Protein 4LMY (pdb70)

B-factor: mean 32.49, std 12.28, range [14.73, 116.1]

CATH classification: 1.10.10.10 (+1 more: 3.30.1490.190)

Structure (mmCIF, N/CA/C/O backbone):
data_4LMY
#
_entry.id   4LMY
#
_cell.length_a   33.109
_cell.length_b   87.496
_cell.length_c   59.389
_cell.angle_alpha   90.00
_cell.angle_beta   94.78
_cell.angle_gamma   90.00
#
_symmetry.space_group_name_H-M   'P 1 21 1'
#
loop_
_entity.id
_entity.type
_entity.pdbx_description
1 polymer 'Peroxide stress regulator PerR, FUR family'
2 non-polymer 'ZINC ION'
3 water water
#
loop_
_atom_site.group_PDB
_atom_site.id
_atom_site.type_symbol
_atom_site.label_atom_id
_atom_site.label_alt_id
_atom_site.label_comp_id
_atom_site.label_asym_id
_atom_site.label_entity_id
_atom_site.label_seq_id
_atom_site.pdbx_PDB_ins_code
_atom_site.Cartn_x
_atom_site.Cartn_y
_atom_site.Cartn_z
_atom_site.occupancy
_atom_site.B_iso_or_equiv
_atom_site.auth_seq_id
_atom_site.auth_comp_id
_atom_site.auth_asym_id
_atom_site.auth_atom_id
_atom_site.pdbx_PDB_model_num
ATOM 1 N N . MET A 1 1 ? -4.812 26.069 -0.133 1.00 52.52 1 MET A N 1
ATOM 2 C CA . MET A 1 1 ? -3.865 26.578 0.852 1.00 55.99 1 MET A CA 1
ATOM 3 C C . MET A 1 1 ? -3.444 28.004 0.508 1.00 46.64 1 MET A C 1
ATOM 4 O O . MET A 1 1 ? -3.072 28.293 -0.629 1.00 50.64 1 MET A O 1
ATOM 9 N N . ASP A 1 2 ? -3.505 28.892 1.496 1.00 46.81 2 ASP A N 1
ATOM 10 C CA . ASP A 1 2 ? -3.184 30.302 1.288 1.00 43.35 2 ASP A CA 1
ATOM 11 C C . ASP A 1 2 ? -1.710 30.524 0.966 1.00 31.80 2 ASP A C 1
ATOM 12 O O . ASP A 1 2 ? -0.856 29.706 1.311 1.00 30.64 2 ASP A O 1
ATOM 17 N N . ILE A 1 3 ? -1.423 31.643 0.306 1.00 31.92 3 ILE A N 1
ATOM 18 C CA . ILE A 1 3 ? -0.049 32.047 0.037 1.00 27.96 3 ILE A CA 1
ATOM 19 C C . ILE A 1 3 ? 0.698 32.290 1.351 1.00 30.45 3 ILE A C 1
ATOM 20 O O . ILE A 1 3 ? 0.181 32.926 2.269 1.00 30.51 3 ILE A O 1
ATOM 25 N N . HIS A 1 4 ? 1.910 31.755 1.433 1.00 28.05 4 HIS A N 1
ATOM 26 C CA . HIS A 1 4 ? 2.710 31.773 2.648 1.00 27.18 4 HIS A CA 1
ATOM 27 C C . HIS A 1 4 ? 4.177 31.556 2.290 1.00 26.01 4 HIS A C 1
ATOM 28 O O . HIS A 1 4 ? 4.503 31.267 1.140 1.00 27.62 4 HIS A O 1
ATOM 35 N N . SER A 1 5 ? 5.056 31.693 3.277 1.00 30.05 5 SER A N 1
ATOM 36 C CA . SER A 1 5 ? 6.484 31.470 3.069 1.00 36.20 5 SER A CA 1
ATOM 37 C C . SER A 1 5 ? 7.122 30.760 4.261 1.00 33.20 5 SER A C 1
ATOM 38 O O . SER A 1 5 ? 6.708 30.948 5.405 1.00 40.73 5 SER A O 1
ATOM 41 N N . HIS A 1 6 ? 8.130 29.938 3.983 1.00 30.60 6 HIS A N 1
ATOM 42 C CA . HIS A 1 6 ? 8.890 29.274 5.034 1.00 31.84 6 HIS A CA 1
ATOM 43 C C . HIS A 1 6 ? 10.285 29.884 5.119 1.00 33.81 6 HIS A C 1
ATOM 44 O O . HIS A 1 6 ? 11.159 29.364 5.814 1.00 35.65 6 HIS A O 1
ATOM 51 N N . GLN A 1 7 ? 10.480 30.982 4.391 1.00 36.27 7 GLN A N 1
ATOM 52 C CA . GLN A 1 7 ? 11.758 31.694 4.345 1.00 41.83 7 GLN A CA 1
ATOM 53 C C . GLN A 1 7 ? 12.898 30.829 3.811 1.00 41.05 7 GLN A C 1
ATOM 54 O O . GLN A 1 7 ? 14.069 31.070 4.106 1.00 36.86 7 GLN A O 1
ATOM 60 N N . GLN A 1 8 ? 12.545 29.823 3.018 1.00 31.92 8 GLN A N 1
ATOM 61 C CA . GLN A 1 8 ? 13.539 29.003 2.338 1.00 33.72 8 GLN A CA 1
ATOM 62 C C . GLN A 1 8 ? 12.913 28.282 1.152 1.00 25.50 8 GLN A C 1
ATOM 63 O O . GLN A 1 8 ? 11.711 28.008 1.146 1.00 31.18 8 GLN A O 1
ATOM 69 N N . ALA A 1 9 ? 13.730 27.989 0.145 1.00 27.67 9 ALA A N 1
ATOM 70 C CA . ALA A 1 9 ? 13.280 27.205 -0.995 1.00 24.69 9 ALA A CA 1
ATOM 71 C C . ALA A 1 9 ? 13.029 25.769 -0.556 1.00 25.32 9 ALA A C 1
ATOM 72 O O . ALA A 1 9 ? 13.810 25.193 0.205 1.00 26.06 9 ALA A O 1
ATOM 74 N N . LEU A 1 10 ? 11.925 25.204 -1.027 1.00 26.26 10 LEU A N 1
ATOM 75 C CA . LEU A 1 10 ? 11.542 23.839 -0.692 1.00 24.04 10 LEU A CA 1
ATOM 76 C C . LEU A 1 10 ? 10.842 23.224 -1.892 1.00 26.32 10 LEU A C 1
ATOM 77 O O . LEU A 1 10 ? 9.906 23.812 -2.428 1.00 26.67 10 LEU A O 1
ATOM 82 N N . ASP A 1 11 ? 11.286 22.049 -2.331 1.00 24.13 11 ASP A N 1
ATOM 83 C CA . ASP A 1 11 ? 10.547 21.363 -3.384 1.00 21.10 11 ASP A CA 1
ATOM 84 C C . ASP A 1 11 ? 9.269 20.778 -2.793 1.00 20.66 11 ASP A C 1
ATOM 85 O O . ASP A 1 11 ? 9.036 20.894 -1.592 1.00 21.83 11 ASP A O 1
ATOM 90 N N . ALA A 1 12 ? 8.444 20.160 -3.631 1.00 21.03 12 ALA A N 1
ATOM 91 C CA . ALA A 1 12 ? 7.166 19.619 -3.173 1.00 22.28 12 ALA A CA 1
ATOM 92 C C . ALA A 1 12 ? 7.323 18.662 -1.990 1.00 22.12 12 ALA A C 1
ATOM 93 O O . ALA A 1 12 ? 6.555 18.717 -1.033 1.00 22.24 12 ALA A O 1
ATOM 95 N N . TYR A 1 13 ? 8.335 17.802 -2.059 1.00 22.10 13 TYR A N 1
ATOM 96 C CA . TYR A 1 13 ? 8.601 16.824 -1.010 1.00 20.07 13 TYR A CA 1
ATOM 97 C C . TYR A 1 13 ? 9.007 17.486 0.296 1.00 18.82 13 TYR A C 1
ATOM 98 O O . TYR A 1 13 ? 8.402 17.248 1.341 1.00 22.20 13 TYR A O 1
ATOM 107 N N 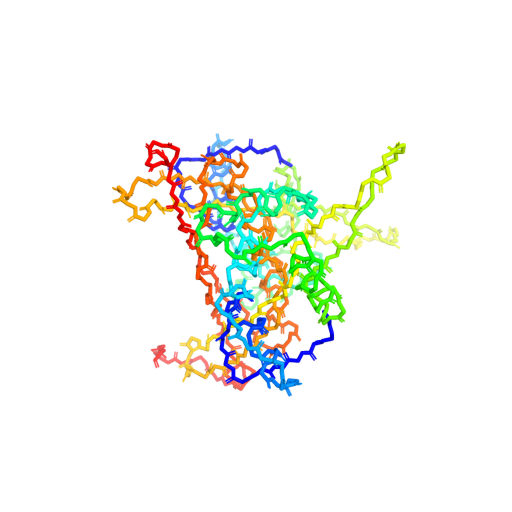. GLU A 1 14 ? 10.035 18.324 0.233 1.00 22.14 14 GLU A N 1
ATOM 108 C CA . GLU A 1 14 ? 10.530 18.992 1.427 1.00 20.86 14 GLU A CA 1
ATOM 109 C C . GLU A 1 14 ? 9.494 19.944 2.015 1.00 19.73 14 GLU A C 1
ATOM 110 O O . GLU A 1 14 ? 9.467 20.175 3.226 1.00 23.33 14 GLU A O 1
ATOM 116 N N . ASN A 1 15 ? 8.634 20.483 1.159 1.00 24.41 15 ASN A N 1
ATOM 117 C CA . ASN A 1 15 ? 7.566 21.356 1.622 1.00 23.13 15 ASN A CA 1
ATOM 118 C C . ASN A 1 15 ? 6.548 20.601 2.462 1.00 22.86 15 ASN A C 1
ATOM 119 O O . ASN A 1 15 ? 6.166 21.060 3.538 1.00 24.58 15 ASN A O 1
ATOM 124 N N . VAL A 1 16 ? 6.112 19.441 1.974 1.00 20.84 16 VAL A N 1
ATOM 125 C CA . VAL A 1 16 ? 5.203 18.617 2.755 1.00 21.66 16 VAL A CA 1
ATOM 126 C C . VAL A 1 16 ? 5.879 18.301 4.077 1.00 19.08 16 VAL A C 1
ATOM 127 O O . VAL A 1 16 ? 5.251 18.384 5.137 1.00 24.48 16 VAL A O 1
ATOM 131 N N . LEU A 1 17 ? 7.171 17.977 4.007 1.00 27.08 17 LEU A N 1
ATOM 132 C CA . LEU A 1 17 ? 7.947 17.674 5.208 1.00 24.16 17 LEU A CA 1
ATOM 133 C C . LEU A 1 17 ? 7.956 18.822 6.211 1.00 26.60 17 LEU A C 1
ATOM 134 O O . LEU A 1 17 ? 7.749 18.606 7.405 1.00 27.88 17 LEU A O 1
ATOM 139 N N . GLU A 1 18 ? 8.152 20.037 5.718 1.00 25.66 18 GLU A N 1
ATOM 140 C CA . GLU A 1 18 ? 8.161 21.209 6.582 1.00 25.87 18 GLU A CA 1
ATOM 141 C C . GLU A 1 18 ? 6.793 21.488 7.204 1.00 27.71 18 GLU A C 1
ATOM 142 O O . GLU A 1 18 ? 6.706 21.862 8.370 1.00 30.57 18 GLU A O 1
ATOM 148 N N . HIS A 1 19 ? 5.729 21.293 6.430 1.00 25.10 19 HIS A N 1
ATOM 149 C CA . HIS A 1 19 ? 4.373 21.547 6.918 1.00 23.82 19 HIS A CA 1
ATOM 150 C C . HIS A 1 19 ? 3.951 20.652 8.092 1.00 29.27 19 HIS A C 1
ATOM 151 O O . HIS A 1 19 ? 3.408 21.148 9.080 1.00 30.33 19 HIS A O 1
ATOM 158 N N . LEU A 1 20 ? 4.192 19.346 7.997 1.00 32.09 20 LEU A N 1
ATOM 159 C CA . LEU A 1 20 ? 3.828 18.450 9.097 1.00 31.29 20 LEU A CA 1
ATOM 160 C C . LEU A 1 20 ? 4.725 18.686 10.316 1.00 34.47 20 LEU A C 1
ATOM 161 O O . LEU A 1 20 ? 4.278 18.546 11.455 1.00 37.03 20 LEU A O 1
ATOM 166 N N . ARG A 1 21 ? 5.985 19.045 10.074 1.00 30.93 21 ARG A N 1
ATOM 167 C CA . ARG A 1 21 ? 6.904 19.382 11.161 1.00 34.63 21 ARG A CA 1
ATOM 168 C C . ARG A 1 21 ? 6.362 20.565 11.944 1.00 39.54 21 ARG A C 1
ATOM 169 O O . ARG A 1 21 ? 6.326 20.547 13.175 1.00 41.24 21 ARG A O 1
ATOM 177 N N . GLU A 1 22 ? 5.940 21.591 11.211 1.00 35.19 22 GLU A N 1
ATOM 178 C CA . GLU A 1 22 ? 5.367 22.795 11.804 1.00 39.05 22 GLU A CA 1
ATOM 179 C C . GLU A 1 22 ? 4.196 22.474 12.727 1.00 42.14 22 GLU A C 1
ATOM 180 O O . GLU A 1 22 ? 4.002 23.138 13.744 1.00 43.51 22 GLU A O 1
ATOM 186 N N . LYS A 1 23 ? 3.421 21.453 12.373 1.00 35.87 23 LYS A N 1
ATOM 187 C CA . LYS A 1 23 ? 2.254 21.075 13.163 1.00 36.62 23 LYS A CA 1
ATOM 188 C C . LYS A 1 23 ? 2.530 19.867 14.054 1.00 31.45 23 LYS A C 1
ATOM 189 O O . LYS A 1 23 ? 1.604 19.246 14.576 1.00 39.68 23 LYS A O 1
ATOM 195 N N . HIS A 1 24 ? 3.810 19.549 14.223 1.00 34.83 24 HIS A N 1
ATOM 196 C CA . HIS A 1 24 ? 4.249 18.463 15.099 1.00 38.55 24 HIS A CA 1
ATOM 197 C C . HIS A 1 24 ? 3.618 17.117 14.749 1.00 32.42 24 HIS A C 1
ATOM 198 O O . HIS A 1 24 ? 3.263 16.332 15.631 1.00 38.24 24 HIS A O 1
ATOM 205 N N . ILE A 1 25 ? 3.472 16.865 13.453 1.00 32.30 25 ILE A N 1
ATOM 206 C CA . ILE A 1 25 ? 3.036 15.564 12.973 1.00 31.44 25 ILE A CA 1
ATOM 207 C C . ILE A 1 25 ? 4.268 14.716 12.689 1.00 28.03 25 ILE A C 1
ATOM 208 O O . ILE A 1 25 ? 5.205 15.170 12.033 1.00 29.29 25 ILE A O 1
ATOM 213 N N . ARG A 1 26 ? 4.269 13.489 13.200 1.00 33.08 26 ARG A N 1
ATOM 214 C CA . ARG A 1 26 ? 5.428 12.613 13.084 1.00 35.46 26 ARG A CA 1
ATOM 215 C C . ARG A 1 26 ? 5.752 12.260 11.638 1.00 36.68 26 ARG A C 1
ATOM 216 O O . ARG A 1 26 ? 4.857 12.043 10.822 1.00 35.55 26 ARG A O 1
ATOM 224 N N . ILE A 1 27 ? 7.044 12.221 11.333 1.00 33.68 27 ILE A N 1
ATOM 225 C CA . ILE A 1 27 ? 7.516 11.831 10.013 1.00 30.95 27 ILE A CA 1
ATOM 226 C C . ILE A 1 27 ? 8.116 10.435 10.078 1.00 38.11 27 ILE A C 1
ATOM 227 O O . ILE A 1 27 ? 9.172 10.227 10.675 1.00 44.55 27 ILE A O 1
ATOM 232 N N . THR A 1 28 ? 7.430 9.478 9.467 1.00 29.16 28 THR A N 1
ATOM 233 C CA . THR A 1 28 ? 7.883 8.097 9.463 1.00 25.73 28 THR A CA 1
ATOM 234 C C . THR A 1 28 ? 8.366 7.716 8.069 1.00 22.65 28 THR A C 1
ATOM 235 O O . THR A 1 28 ? 8.121 8.436 7.099 1.00 21.34 28 THR A O 1
ATOM 239 N N . GLU A 1 29 ? 9.059 6.587 7.968 1.00 22.88 29 GLU A N 1
ATOM 240 C CA . GLU A 1 29 ? 9.560 6.134 6.676 1.00 23.14 29 GLU A CA 1
ATOM 241 C C . GLU A 1 29 ? 8.421 5.799 5.716 1.00 20.43 29 GLU A C 1
ATOM 242 O O . GLU A 1 29 ? 8.532 6.033 4.511 1.00 21.22 29 GLU A O 1
ATOM 248 N N . THR A 1 30 ? 7.329 5.258 6.247 1.00 21.18 30 THR A N 1
ATOM 249 C CA . THR A 1 30 ? 6.158 4.978 5.420 1.00 22.57 30 THR A CA 1
ATOM 250 C C . THR A 1 30 ? 5.528 6.267 4.911 1.00 18.96 30 THR A C 1
ATOM 251 O O . THR A 1 30 ? 5.072 6.337 3.770 1.00 20.64 30 THR A O 1
ATOM 255 N N . ARG A 1 31 ? 5.507 7.285 5.764 1.00 18.95 31 ARG A N 1
ATOM 256 C CA . ARG A 1 31 ? 4.941 8.575 5.402 1.00 19.75 31 ARG A CA 1
ATOM 257 C C . ARG A 1 31 ? 5.755 9.210 4.277 1.00 20.27 31 ARG A C 1
ATOM 258 O O . ARG A 1 31 ? 5.200 9.710 3.298 1.00 20.04 31 ARG A O 1
ATOM 266 N N . LYS A 1 32 ? 7.076 9.174 4.421 1.00 17.99 32 LYS A N 1
ATOM 267 C CA . LYS A 1 32 ? 7.977 9.679 3.391 1.00 18.77 32 LYS A CA 1
ATOM 268 C C . LYS A 1 32 ? 7.760 8.964 2.060 1.00 20.10 32 LYS A C 1
ATOM 269 O O . LYS A 1 32 ? 7.705 9.599 1.001 1.00 19.47 32 LYS A O 1
ATOM 275 N N . ALA A 1 33 ? 7.650 7.640 2.124 1.00 19.25 33 ALA A N 1
ATOM 276 C CA . ALA A 1 33 ? 7.503 6.822 0.926 1.00 18.84 33 ALA A CA 1
ATOM 277 C C . ALA A 1 33 ? 6.216 7.159 0.183 1.00 18.97 33 ALA A C 1
ATOM 278 O O . ALA A 1 33 ? 6.200 7.259 -1.044 1.00 21.58 33 ALA A O 1
ATOM 280 N N . ILE A 1 34 ? 5.141 7.344 0.936 1.00 19.15 34 ILE A N 1
ATOM 281 C CA . ILE A 1 34 ? 3.846 7.661 0.341 1.00 20.06 34 ILE A CA 1
ATOM 282 C C . ILE A 1 34 ? 3.803 9.093 -0.206 1.00 19.63 34 ILE A C 1
ATOM 283 O O . ILE A 1 34 ? 3.274 9.334 -1.291 1.00 19.23 34 ILE A O 1
ATOM 288 N N . ILE A 1 35 ? 4.384 10.037 0.528 1.00 18.90 35 ILE A N 1
ATOM 289 C CA . ILE A 1 35 ? 4.487 11.411 0.039 1.00 19.39 35 ILE A CA 1
ATOM 290 C C . ILE A 1 35 ? 5.249 11.467 -1.289 1.00 20.08 35 ILE A C 1
ATOM 291 O O . ILE A 1 35 ? 4.786 12.074 -2.256 1.00 21.72 35 ILE A O 1
ATOM 296 N N . SER A 1 36 ? 6.404 10.809 -1.340 1.00 19.65 36 SER A N 1
ATOM 297 C CA . SER A 1 36 ? 7.220 10.784 -2.552 1.00 22.02 36 SER A CA 1
ATOM 298 C C . SER A 1 36 ? 6.458 10.174 -3.720 1.00 23.84 36 SER A C 1
ATOM 299 O O . SER A 1 36 ? 6.492 10.693 -4.834 1.00 26.03 36 SER A O 1
ATOM 302 N N . TYR A 1 37 ? 5.765 9.071 -3.455 1.00 22.30 37 TYR A N 1
ATOM 303 C CA . TYR A 1 37 ? 4.996 8.386 -4.487 1.00 22.70 37 TYR A CA 1
ATOM 304 C C . TYR A 1 37 ? 3.913 9.292 -5.061 1.00 23.87 37 TYR A C 1
ATOM 305 O O . TYR A 1 37 ? 3.758 9.388 -6.277 1.00 23.39 37 TYR A O 1
ATOM 314 N N . MET A 1 38 ? 3.165 9.948 -4.178 1.00 18.69 38 MET A N 1
ATOM 315 C CA . MET A 1 38 ? 2.043 10.785 -4.591 1.00 18.54 38 MET A CA 1
ATOM 316 C C . MET A 1 38 ? 2.505 11.988 -5.406 1.00 23.73 38 MET A C 1
ATOM 317 O O . MET A 1 38 ? 1.829 12.416 -6.341 1.00 22.10 38 MET A O 1
ATOM 322 N N . ILE A 1 39 ? 3.662 12.528 -5.045 1.00 22.78 39 ILE A N 1
ATOM 323 C CA . ILE A 1 39 ? 4.224 13.671 -5.755 1.00 22.56 39 ILE A CA 1
ATOM 324 C C . ILE A 1 39 ? 4.643 13.290 -7.169 1.00 24.97 39 ILE A C 1
ATOM 325 O O . ILE A 1 39 ? 4.432 14.046 -8.120 1.00 29.97 39 ILE A O 1
ATOM 330 N N . GLN A 1 40 ? 5.216 12.101 -7.308 1.00 25.78 40 GLN A N 1
ATOM 331 C CA . GLN A 1 40 ? 5.754 11.672 -8.591 1.00 27.40 40 GLN A CA 1
ATOM 332 C C . GLN A 1 40 ? 4.714 10.983 -9.475 1.00 29.03 40 GLN A C 1
ATOM 333 O O . GLN A 1 40 ? 4.983 10.687 -10.639 1.00 32.70 40 GLN A O 1
ATOM 339 N N . SER A 1 41 ? 3.528 10.734 -8.929 1.00 22.04 41 SER A N 1
ATOM 340 C CA . SER A 1 41 ? 2.475 10.074 -9.692 1.00 24.77 41 SER A CA 1
ATOM 341 C C . SER A 1 41 ? 1.875 11.008 -10.742 1.00 25.95 41 SER A C 1
ATOM 342 O O . SER A 1 41 ? 1.661 12.190 -10.479 1.00 29.57 41 SER A O 1
ATOM 345 N N . THR A 1 42 ? 1.604 10.470 -11.928 1.00 28.40 42 THR A N 1
ATOM 346 C CA . THR A 1 42 ? 1.001 11.245 -13.010 1.00 29.37 42 THR A CA 1
ATOM 347 C C . THR A 1 42 ? -0.449 10.839 -13.253 1.00 35.63 42 THR A C 1
ATOM 348 O O . THR A 1 42 ? -1.065 11.247 -14.238 1.00 38.39 42 THR A O 1
ATOM 352 N N . GLU A 1 43 ? -0.981 10.020 -12.355 1.00 33.77 43 GLU A N 1
ATOM 353 C CA . GLU A 1 43 ? -2.382 9.631 -12.402 1.00 33.18 43 GLU A CA 1
ATOM 354 C C . GLU A 1 43 ? -2.992 9.817 -11.018 1.00 30.50 43 GLU A C 1
ATOM 355 O O . GLU A 1 43 ? -2.321 10.276 -10.096 1.00 29.85 43 GLU A O 1
ATOM 361 N N . HIS A 1 44 ? -4.267 9.474 -10.881 1.00 27.78 44 HIS A N 1
ATOM 362 C CA . HIS A 1 44 ? -4.932 9.511 -9.585 1.00 24.23 44 HIS A CA 1
ATOM 363 C C . HIS A 1 44 ? -5.184 8.082 -9.132 1.00 24.44 44 HIS A C 1
ATOM 364 O O . HIS A 1 44 ? -6.199 7.487 -9.488 1.00 22.99 44 HIS A O 1
ATOM 371 N N . PRO A 1 45 ? -4.253 7.521 -8.347 1.00 22.83 45 PRO A N 1
ATOM 372 C CA . PRO A 1 45 ? -4.312 6.096 -8.016 1.00 20.93 45 PRO A CA 1
ATOM 373 C C . PRO A 1 45 ? -5.279 5.779 -6.881 1.00 18.66 45 PRO A C 1
ATOM 374 O O . PRO A 1 45 ? -5.581 6.635 -6.051 1.00 19.86 45 PRO A O 1
ATOM 378 N N . SER A 1 46 ? -5.761 4.542 -6.866 1.00 19.99 46 SER A N 1
ATOM 379 C CA . SER A 1 46 ? -6.547 4.039 -5.751 1.00 18.82 46 SER A CA 1
ATOM 380 C C . SER A 1 46 ? -5.575 3.642 -4.652 1.00 18.28 46 SER A C 1
ATOM 381 O O . SER A 1 46 ? -4.371 3.539 -4.896 1.00 17.08 46 SER A O 1
ATOM 384 N N . ALA A 1 47 ? -6.093 3.404 -3.451 1.00 18.99 47 ALA A N 1
ATOM 385 C CA . ALA A 1 47 ? -5.255 2.970 -2.340 1.00 19.53 47 ALA A CA 1
ATOM 386 C C . ALA A 1 47 ? -4.580 1.633 -2.637 1.00 19.26 47 ALA A C 1
ATOM 387 O O . ALA A 1 47 ? -3.411 1.436 -2.308 1.00 19.16 47 ALA A O 1
ATOM 389 N N . ASP A 1 48 ? -5.310 0.716 -3.269 1.00 17.20 48 ASP A N 1
ATOM 390 C CA . ASP A 1 48 ? -4.736 -0.577 -3.625 1.00 19.84 48 ASP A CA 1
ATOM 391 C C . ASP A 1 48 ? -3.587 -0.435 -4.620 1.00 16.83 48 ASP A C 1
ATOM 392 O O . ASP A 1 48 ? -2.607 -1.177 -4.557 1.00 20.34 48 ASP A O 1
ATOM 397 N N . LYS A 1 49 ? -3.707 0.524 -5.534 1.00 18.95 49 LYS A N 1
ATOM 398 C CA . LYS A 1 49 ? -2.676 0.750 -6.544 1.00 19.59 49 LYS A CA 1
ATOM 399 C C . LYS A 1 49 ? -1.407 1.312 -5.906 1.00 18.40 49 LYS A C 1
ATOM 400 O O . LYS A 1 49 ? -0.293 0.911 -6.247 1.00 20.31 49 LYS A O 1
ATOM 406 N N . ILE A 1 50 ? -1.586 2.243 -4.976 1.00 18.12 50 ILE A N 1
ATOM 407 C CA . ILE A 1 50 ? -0.468 2.788 -4.212 1.00 16.12 50 ILE A CA 1
ATOM 408 C C . ILE A 1 50 ? 0.258 1.670 -3.457 1.00 17.37 50 ILE A C 1
ATOM 409 O O . ILE A 1 50 ? 1.488 1.567 -3.498 1.00 17.46 50 ILE A O 1
ATOM 414 N N . TYR A 1 51 ? -0.517 0.828 -2.778 1.00 17.04 51 TYR A N 1
ATOM 415 C CA . TYR A 1 51 ? 0.026 -0.316 -2.057 1.00 18.02 51 TYR A CA 1
ATOM 416 C C . TYR A 1 51 ? 0.811 -1.247 -2.979 1.00 19.55 51 TYR A C 1
ATOM 417 O O . TYR A 1 51 ? 1.971 -1.567 -2.713 1.00 21.44 51 TYR A O 1
ATOM 426 N N . ARG A 1 52 ? 0.188 -1.660 -4.080 1.00 18.90 52 ARG A N 1
ATOM 427 C CA . ARG A 1 52 ? 0.819 -2.606 -4.994 1.00 20.44 52 ARG A CA 1
ATOM 428 C C . ARG A 1 52 ? 2.090 -2.044 -5.629 1.00 21.81 52 ARG A C 1
ATOM 429 O O . ARG A 1 52 ? 3.072 -2.765 -5.804 1.00 23.32 52 ARG A O 1
ATOM 437 N N . ASP A 1 53 ? 2.074 -0.757 -5.958 1.00 19.90 53 ASP A N 1
ATOM 438 C CA . ASP A 1 53 ? 3.233 -0.122 -6.579 1.00 21.60 53 ASP A CA 1
ATOM 439 C C . ASP A 1 53 ? 4.400 0.007 -5.603 1.00 20.58 53 ASP A C 1
ATOM 440 O O . ASP A 1 53 ? 5.558 -0.126 -5.996 1.00 22.62 53 ASP A O 1
ATOM 445 N N . LEU A 1 54 ? 4.093 0.266 -4.335 1.00 20.28 54 LEU A N 1
ATOM 446 C CA . LEU A 1 54 ? 5.130 0.520 -3.335 1.00 17.78 54 LEU A CA 1
ATOM 447 C C . LEU A 1 54 ? 5.725 -0.733 -2.693 1.00 20.34 54 LEU A C 1
ATOM 448 O O . LEU A 1 54 ? 6.870 -0.716 -2.243 1.00 21.28 54 LEU A O 1
ATOM 453 N N . GLN A 1 55 ? 4.946 -1.808 -2.639 1.00 21.32 55 GLN A N 1
ATOM 454 C CA . GLN A 1 55 ? 5.343 -3.004 -1.889 1.00 20.98 55 GLN A CA 1
ATOM 455 C C . GLN A 1 55 ? 6.679 -3.652 -2.287 1.00 25.05 55 GLN A C 1
ATOM 456 O O . GLN A 1 55 ? 7.438 -4.046 -1.412 1.00 23.61 55 GLN A O 1
ATOM 462 N N . PRO A 1 56 ? 6.975 -3.767 -3.595 1.00 23.36 56 PRO A N 1
ATOM 463 C CA . PRO A 1 56 ? 8.233 -4.447 -3.938 1.00 28.42 56 PRO A CA 1
ATOM 464 C C . PRO A 1 56 ? 9.489 -3.786 -3.365 1.00 29.64 56 PRO A C 1
ATOM 465 O O . PRO A 1 56 ? 10.421 -4.492 -2.972 1.00 29.42 56 PRO A O 1
ATOM 469 N N . ASN A 1 57 ? 9.514 -2.458 -3.313 1.00 25.01 57 ASN A N 1
ATOM 470 C CA . ASN A 1 57 ? 10.663 -1.746 -2.759 1.00 23.82 57 ASN A CA 1
ATOM 471 C C . ASN A 1 57 ? 10.432 -1.253 -1.335 1.00 24.50 57 ASN A C 1
ATOM 472 O O . ASN A 1 57 ? 11.282 -0.586 -0.760 1.00 23.82 57 ASN A O 1
ATOM 477 N N . PHE A 1 58 ? 9.274 -1.575 -0.773 1.00 19.83 58 PHE A N 1
ATOM 478 C CA . PHE A 1 58 ? 8.991 -1.283 0.627 1.00 20.14 58 PHE A CA 1
ATOM 479 C C . PHE A 1 58 ? 8.116 -2.426 1.126 1.00 21.33 58 PHE A C 1
ATOM 480 O O . PHE A 1 58 ? 6.922 -2.250 1.333 1.00 19.95 58 PHE A O 1
ATOM 488 N N . PRO A 1 59 ? 8.710 -3.620 1.287 1.00 20.69 59 PRO A N 1
ATOM 489 C CA . PRO A 1 59 ? 7.940 -4.840 1.562 1.00 21.92 59 PRO A CA 1
ATOM 490 C C . PRO A 1 59 ? 7.002 -4.746 2.763 1.00 21.30 59 PRO A C 1
ATOM 491 O O . PRO A 1 59 ? 5.969 -5.416 2.763 1.00 26.58 59 PRO A O 1
ATOM 495 N N . ASN A 1 60 ? 7.344 -3.928 3.754 1.00 21.23 60 ASN A N 1
ATOM 496 C CA . ASN A 1 60 ? 6.512 -3.796 4.946 1.00 21.53 60 ASN A CA 1
ATOM 497 C C . ASN A 1 60 ? 5.270 -2.937 4.727 1.00 21.39 60 ASN A C 1
ATOM 498 O O . ASN A 1 60 ? 4.423 -2.835 5.611 1.00 24.08 60 ASN A O 1
ATOM 503 N N . MET A 1 61 ? 5.166 -2.323 3.552 1.00 20.58 61 MET A N 1
ATOM 504 C CA . MET A 1 61 ? 4.004 -1.502 3.226 1.00 20.11 61 MET A CA 1
ATOM 505 C C . MET A 1 61 ? 2.747 -2.366 3.202 1.00 24.28 61 MET A C 1
ATOM 506 O O . MET A 1 61 ? 2.736 -3.446 2.615 1.00 26.54 61 MET A O 1
ATOM 511 N N . SER A 1 62 ? 1.695 -1.888 3.858 1.00 22.08 62 SER A N 1
ATOM 512 C CA . SER A 1 62 ? 0.416 -2.582 3.853 1.00 21.13 62 SER A CA 1
ATOM 513 C C . SER A 1 62 ? -0.667 -1.616 3.407 1.00 17.69 62 SER A C 1
ATOM 514 O O . SER A 1 62 ? -0.456 -0.405 3.394 1.00 17.67 62 SER A O 1
ATOM 517 N N . LEU A 1 63 ? -1.832 -2.150 3.055 1.00 17.70 63 LEU A N 1
ATOM 518 C CA . LEU A 1 63 ? -2.942 -1.308 2.629 1.00 17.24 63 LEU A CA 1
ATOM 519 C C . LEU A 1 63 ? -3.381 -0.389 3.766 1.00 15.84 63 LEU A C 1
ATOM 520 O O . LEU A 1 63 ? -3.710 0.774 3.544 1.00 18.95 63 LEU A O 1
ATOM 525 N N . ALA A 1 64 ? -3.385 -0.918 4.987 1.00 17.00 64 ALA A N 1
ATOM 526 C CA . ALA A 1 64 ? -3.745 -0.131 6.161 1.00 17.96 64 ALA A CA 1
ATOM 527 C C . ALA A 1 64 ? -2.821 1.073 6.322 1.00 16.92 64 ALA A C 1
ATOM 528 O O . ALA A 1 64 ? -3.270 2.181 6.604 1.00 18.56 64 ALA A O 1
ATOM 530 N N . 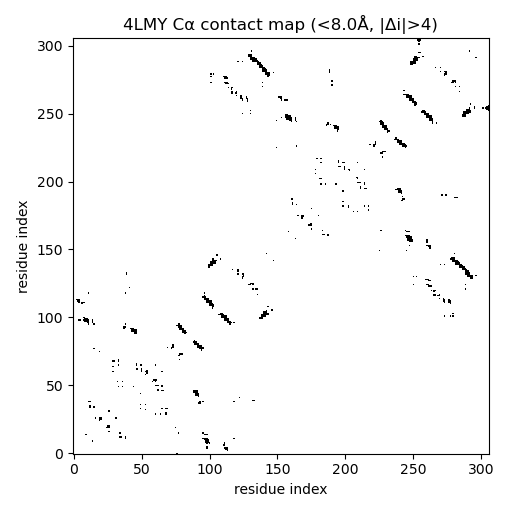THR A 1 65 ? -1.528 0.843 6.124 1.00 16.45 65 THR A N 1
ATOM 531 C CA . THR A 1 65 ? -0.543 1.915 6.204 1.00 18.81 65 THR A CA 1
ATOM 532 C C . THR A 1 65 ? -0.801 2.985 5.142 1.00 16.37 65 THR A C 1
ATOM 533 O O . THR A 1 65 ? -0.701 4.181 5.417 1.00 18.83 65 THR A O 1
ATOM 537 N N . VAL A 1 66 ? -1.150 2.549 3.934 1.00 16.84 66 VAL A N 1
ATOM 538 C CA . VAL A 1 66 ? -1.495 3.480 2.866 1.00 15.28 66 VAL A CA 1
ATOM 539 C C . VAL A 1 66 ? -2.679 4.354 3.279 1.00 17.57 66 VAL A C 1
ATOM 540 O O . VAL A 1 66 ? -2.618 5.579 3.180 1.00 16.53 66 VAL A O 1
ATOM 544 N N . TYR A 1 67 ? -3.744 3.729 3.774 1.00 16.97 67 TYR A N 1
ATOM 545 C CA . TYR A 1 67 ? -4.904 4.499 4.228 1.00 19.69 67 TYR A CA 1
ATOM 546 C C . TYR A 1 67 ? -4.542 5.466 5.351 1.00 18.38 67 TYR A C 1
ATOM 547 O O . TYR A 1 67 ? -4.989 6.610 5.355 1.00 20.79 67 TYR A O 1
ATOM 556 N N . ASN A 1 68 ? -3.728 5.007 6.295 1.00 20.63 68 ASN A N 1
ATOM 557 C CA . ASN A 1 68 ? -3.340 5.843 7.421 1.00 23.23 68 ASN A CA 1
ATOM 558 C C . ASN A 1 68 ? -2.647 7.124 6.980 1.00 22.47 68 ASN A C 1
ATOM 559 O O . ASN A 1 68 ? -3.060 8.226 7.342 1.00 23.00 68 ASN A O 1
ATOM 564 N N . ASN A 1 69 ? -1.599 6.967 6.181 1.00 19.11 69 ASN A N 1
ATOM 565 C CA . ASN A 1 69 ? -0.802 8.099 5.726 1.00 19.17 69 ASN A CA 1
ATOM 566 C C . ASN A 1 69 ? -1.556 9.018 4.772 1.00 21.69 69 ASN A C 1
ATOM 567 O O . ASN A 1 69 ? -1.356 10.231 4.785 1.00 23.77 69 ASN A O 1
ATOM 572 N N . LEU A 1 70 ? -2.426 8.440 3.950 1.00 18.38 70 LEU A N 1
ATOM 573 C CA . LEU A 1 70 ? -3.263 9.244 3.066 1.00 19.87 70 LEU A CA 1
ATOM 574 C C . LEU A 1 70 ? -4.208 10.139 3.871 1.00 21.02 70 LEU A C 1
ATOM 575 O O . LEU A 1 70 ? -4.437 11.285 3.501 1.00 24.29 70 LEU A O 1
ATOM 580 N N . LYS A 1 71 ? -4.740 9.613 4.973 1.00 22.70 71 LYS A N 1
ATOM 581 C CA . LYS A 1 71 ? -5.645 10.367 5.843 1.00 25.69 71 LYS A CA 1
ATOM 582 C C . LYS A 1 71 ? -4.943 11.607 6.396 1.00 25.48 71 LYS A C 1
ATOM 583 O O . LYS A 1 71 ? -5.529 12.687 6.455 1.00 27.93 71 LYS A O 1
ATOM 589 N N . VAL A 1 72 ? -3.681 11.444 6.781 1.00 25.21 72 VAL A N 1
ATOM 590 C CA . VAL A 1 72 ? -2.879 12.562 7.262 1.00 24.26 72 VAL A CA 1
ATOM 591 C C . VAL A 1 72 ? -2.735 13.609 6.164 1.00 24.50 72 VAL A C 1
ATOM 592 O O . VAL A 1 72 ? -2.941 14.798 6.399 1.00 27.93 72 VAL A O 1
ATOM 596 N N . LEU A 1 73 ? -2.408 13.156 4.960 1.00 20.94 73 LEU A N 1
ATOM 597 C CA . LEU A 1 73 ? -2.205 14.061 3.834 1.00 22.73 73 LEU A CA 1
ATOM 598 C C . LEU A 1 73 ? -3.495 14.755 3.405 1.00 26.05 73 LEU A C 1
ATOM 599 O O . LEU A 1 73 ? -3.477 15.919 3.001 1.00 25.18 73 LEU A O 1
ATOM 604 N N . VAL A 1 74 ? -4.611 14.037 3.489 1.00 23.39 74 VAL A N 1
ATOM 605 C CA . VAL A 1 74 ? -5.909 14.613 3.160 1.00 23.25 74 VAL A CA 1
ATOM 606 C C . VAL A 1 74 ? -6.300 15.659 4.199 1.00 26.97 74 VAL A C 1
ATOM 607 O O . VAL A 1 74 ? -6.732 16.758 3.850 1.00 28.01 74 VAL A O 1
ATOM 611 N N . ASP A 1 75 ? -6.129 15.317 5.474 1.00 26.65 75 ASP A N 1
ATOM 612 C CA . ASP A 1 75 ? -6.460 16.229 6.568 1.00 27.97 75 ASP A CA 1
ATOM 613 C C . ASP A 1 75 ? -5.583 17.478 6.561 1.00 35.15 75 ASP A C 1
ATOM 614 O O . ASP A 1 75 ? -6.012 18.548 6.993 1.00 39.62 75 ASP A O 1
ATOM 619 N N . GLU A 1 76 ? -4.355 17.337 6.072 1.00 30.22 76 GLU A N 1
ATOM 620 C CA . GLU A 1 76 ? -3.417 18.453 6.045 1.00 28.76 76 GLU A CA 1
ATOM 621 C C . GLU A 1 76 ? -3.454 19.220 4.726 1.00 28.17 76 GLU A C 1
ATOM 622 O O . GLU A 1 76 ? -2.649 20.125 4.500 1.00 31.55 76 GLU A O 1
ATOM 628 N N . GLY A 1 77 ? -4.392 18.846 3.862 1.00 26.65 77 GLY A N 1
ATOM 629 C CA . GLY A 1 77 ? -4.676 19.601 2.654 1.00 29.66 77 GLY A CA 1
ATOM 630 C C . GLY A 1 77 ? -3.768 19.354 1.463 1.00 29.05 77 GLY A C 1
ATOM 631 O O . GLY A 1 77 ? -3.746 20.154 0.528 1.00 33.75 77 GLY A O 1
ATOM 632 N N . PHE A 1 78 ? -3.027 18.249 1.482 1.00 27.79 78 PHE A N 1
ATOM 633 C CA . PHE A 1 78 ? -2.123 17.930 0.380 1.00 27.07 78 PHE A CA 1
ATOM 634 C C . PHE A 1 78 ? -2.719 16.932 -0.610 1.00 31.20 78 PHE A C 1
ATOM 635 O O . PHE A 1 78 ? -2.304 16.873 -1.767 1.00 32.51 78 PHE A O 1
ATOM 643 N N . VAL A 1 79 ? -3.687 16.148 -0.148 1.00 25.16 79 VAL A N 1
ATOM 644 C CA . VAL A 1 79 ? -4.345 15.160 -0.998 1.00 26.67 79 VAL A CA 1
ATOM 645 C C . VAL A 1 79 ? -5.863 15.320 -0.952 1.00 32.38 79 VAL A C 1
ATOM 646 O O . VAL A 1 79 ? -6.440 15.537 0.110 1.00 29.16 79 VAL A O 1
ATOM 650 N N . SER A 1 80 ? -6.505 15.234 -2.113 1.00 33.06 80 SER A N 1
ATOM 651 C CA . SER A 1 80 ? -7.961 15.245 -2.172 1.00 38.87 80 SER A CA 1
ATOM 652 C C . SER A 1 80 ? -8.480 13.877 -2.601 1.00 33.85 80 SER A C 1
ATOM 653 O O . SER A 1 80 ? -7.828 13.170 -3.369 1.00 35.34 80 SER A O 1
ATOM 656 N N . GLU A 1 81 ? -9.653 13.506 -2.099 1.00 35.07 81 GLU A N 1
ATOM 657 C CA . GLU A 1 81 ? -10.235 12.203 -2.402 1.00 31.48 81 GLU A CA 1
ATOM 658 C C . GLU A 1 81 ? -11.292 12.299 -3.498 1.00 36.38 81 GLU A C 1
ATOM 659 O O . GLU A 1 81 ? -12.116 13.215 -3.504 1.00 39.15 81 GLU A O 1
ATOM 665 N N . LEU A 1 82 ? -11.263 11.347 -4.425 1.00 27.70 82 LEU A N 1
ATOM 666 C CA . LEU A 1 82 ? -12.226 11.310 -5.520 1.00 30.77 82 LEU A CA 1
ATOM 667 C C . LEU A 1 82 ? -12.995 9.995 -5.497 1.00 36.19 82 LEU A C 1
ATOM 668 O O . LEU A 1 82 ? -12.398 8.922 -5.469 1.00 30.97 82 LEU A O 1
ATOM 673 N N . LYS A 1 83 ? -14.321 10.085 -5.506 1.00 38.62 83 LYS A N 1
ATOM 674 C CA . LYS A 1 83 ? -15.173 8.903 -5.584 1.00 44.78 83 LYS A CA 1
ATOM 675 C C . LYS A 1 83 ? -15.937 8.888 -6.902 1.00 40.57 83 LYS A C 1
ATOM 676 O O . LYS A 1 83 ? -16.411 9.927 -7.359 1.00 47.13 83 LYS A O 1
ATOM 682 N N . ILE A 1 84 ? -16.057 7.713 -7.516 1.00 43.25 84 ILE A N 1
ATOM 683 C CA . ILE A 1 84 ? -16.885 7.572 -8.714 1.00 44.79 84 ILE A CA 1
ATOM 684 C C . ILE A 1 84 ? -17.862 6.398 -8.605 1.00 51.44 84 ILE A C 1
ATOM 685 O O . ILE A 1 84 ? -18.567 6.076 -9.561 1.00 51.15 84 ILE A O 1
ATOM 690 N N . SER A 1 85 ? -17.895 5.767 -7.435 1.00 56.13 85 SER A N 1
ATOM 691 C CA . SER A 1 85 ? -18.887 4.737 -7.136 1.00 52.37 85 SER A CA 1
ATOM 692 C C . SER A 1 85 ? -18.989 4.538 -5.628 1.00 57.29 85 SER A C 1
ATOM 693 O O . SER A 1 85 ? -18.424 5.313 -4.854 1.00 51.09 85 SER A O 1
ATOM 696 N N . ASN A 1 86 ? -19.701 3.497 -5.210 1.00 46.17 86 ASN A N 1
ATOM 697 C CA . ASN A 1 86 ? -19.951 3.282 -3.789 1.00 45.66 86 ASN A CA 1
ATOM 698 C C . ASN A 1 86 ? -19.219 2.093 -3.166 1.00 50.02 86 ASN A C 1
ATOM 699 O O . ASN A 1 86 ? -19.440 1.770 -2.000 1.00 43.42 86 ASN A O 1
ATOM 704 N N . ASP A 1 87 ? -18.345 1.444 -3.931 1.00 53.83 87 ASP A N 1
ATOM 705 C CA . ASP A 1 87 ? -17.494 0.412 -3.346 1.00 54.17 87 ASP A CA 1
ATOM 706 C C . ASP A 1 87 ? -16.362 1.064 -2.554 1.00 47.32 87 ASP A C 1
ATOM 707 O O . ASP A 1 87 ? -16.325 2.287 -2.406 1.00 57.78 87 ASP A O 1
ATOM 712 N N . LEU A 1 88 ? -15.438 0.255 -2.050 1.00 54.41 88 LEU A N 1
ATOM 713 C CA . LEU A 1 88 ? -14.375 0.776 -1.196 1.00 58.47 88 LEU A CA 1
ATOM 714 C C . LEU A 1 88 ? -13.205 1.376 -1.971 1.00 56.65 88 LEU A C 1
ATOM 715 O O . LEU A 1 88 ? -12.128 1.577 -1.412 1.00 61.75 88 LEU A O 1
ATOM 720 N N . THR A 1 89 ? -13.409 1.663 -3.251 1.00 41.19 89 THR A N 1
ATOM 721 C CA . THR A 1 89 ? -12.351 2.270 -4.049 1.00 31.83 89 THR A CA 1
ATOM 722 C C . THR A 1 89 ? -12.452 3.791 -4.058 1.00 39.44 89 THR A C 1
ATOM 723 O O . THR A 1 89 ? -13.450 4.360 -4.499 1.00 40.53 89 THR A O 1
ATOM 727 N N . THR A 1 90 ? -11.409 4.438 -3.556 1.00 34.68 90 THR A N 1
ATOM 728 C CA . THR A 1 90 ? -11.293 5.886 -3.611 1.00 30.81 90 THR A CA 1
ATOM 729 C C . THR A 1 90 ? -10.040 6.183 -4.422 1.00 23.22 90 THR A C 1
ATOM 730 O O . THR A 1 90 ? -9.102 5.389 -4.420 1.00 27.69 90 THR A O 1
ATOM 734 N N . TYR A 1 91 ? -10.032 7.301 -5.141 1.00 21.84 91 TYR A N 1
ATOM 735 C CA . TYR A 1 91 ? -8.849 7.712 -5.888 1.00 20.77 91 TYR A CA 1
ATOM 736 C C . TYR A 1 91 ? -8.249 8.971 -5.276 1.00 19.35 91 TYR A C 1
ATOM 737 O O . TYR A 1 91 ? -8.962 9.791 -4.703 1.00 24.21 91 TYR A O 1
ATOM 746 N N . TYR A 1 92 ? -6.935 9.119 -5.388 1.00 19.85 92 TYR A N 1
ATOM 747 C CA . TYR A 1 92 ? -6.252 10.166 -4.644 1.00 21.05 92 TYR A CA 1
ATOM 748 C C . TYR A 1 92 ? -5.466 11.121 -5.532 1.00 19.79 92 TYR A C 1
ATOM 749 O O . TYR A 1 92 ? -4.722 10.699 -6.414 1.00 21.64 92 TYR A O 1
ATOM 758 N N . ASP A 1 93 ? -5.656 12.411 -5.277 1.00 32.37 93 ASP A N 1
ATOM 759 C CA . ASP A 1 93 ? -5.063 13.473 -6.076 1.00 31.89 93 ASP A CA 1
ATOM 760 C C . ASP A 1 93 ? -4.155 14.324 -5.202 1.00 26.58 93 ASP A C 1
ATOM 761 O O . ASP A 1 93 ? -4.621 14.976 -4.272 1.00 32.15 93 ASP A O 1
ATOM 766 N N . PHE A 1 94 ? -2.860 14.318 -5.497 1.00 27.28 94 PHE A N 1
ATOM 767 C CA . PHE A 1 94 ? -1.930 15.159 -4.758 1.00 27.71 94 PHE A CA 1
ATOM 768 C C . PHE A 1 94 ? -2.046 16.609 -5.218 1.00 31.62 94 PHE A C 1
ATOM 769 O O . PHE A 1 94 ? -1.832 16.914 -6.391 1.00 33.11 94 PHE A O 1
ATOM 777 N N . MET A 1 95 ? -2.392 17.491 -4.285 1.00 30.39 95 MET A N 1
ATOM 778 C CA . MET A 1 95 ? -2.522 18.917 -4.563 1.00 35.42 95 MET A CA 1
ATOM 779 C C . MET A 1 95 ? -1.488 19.690 -3.765 1.00 34.79 95 MET A C 1
ATOM 780 O O . MET A 1 95 ? -1.828 20.409 -2.828 1.00 46.81 95 MET A O 1
ATOM 785 N N . GLY A 1 96 ? -0.225 19.544 -4.125 1.00 37.05 96 GLY A N 1
ATOM 786 C CA . GLY A 1 96 ? 0.816 20.195 -3.363 1.00 41.24 96 GLY A CA 1
ATOM 787 C C . GLY A 1 96 ? 1.169 21.566 -3.886 1.00 31.60 96 GLY A C 1
ATOM 788 O O . GLY A 1 96 ? 0.512 22.115 -4.772 1.00 35.53 96 GLY A O 1
ATOM 789 N N . HIS A 1 97 ? 2.217 22.124 -3.302 1.00 29.44 97 HIS A N 1
ATOM 790 C CA . HIS A 1 97 ? 2.828 23.340 -3.792 1.00 20.37 97 HIS A CA 1
ATOM 791 C C . HIS A 1 97 ? 4.282 23.245 -3.389 1.00 25.41 97 HIS A C 1
ATOM 792 O O . HIS A 1 97 ? 4.677 22.318 -2.685 1.00 22.89 97 HIS A O 1
ATOM 799 N N . GLN A 1 98 ? 5.082 24.203 -3.827 1.00 23.03 98 GLN A N 1
ATOM 800 C CA . GLN A 1 98 ? 6.452 24.276 -3.362 1.00 21.93 98 GLN A CA 1
ATOM 801 C C . GLN A 1 98 ? 6.839 25.734 -3.228 1.00 24.06 98 GLN A C 1
ATOM 802 O O . GLN A 1 98 ? 6.024 26.621 -3.473 1.00 24.79 98 GLN A O 1
ATOM 808 N N . HIS A 1 99 ? 8.080 25.978 -2.832 1.00 24.14 99 HIS A N 1
ATOM 809 C CA . HIS A 1 99 ? 8.556 27.341 -2.669 1.00 19.07 99 HIS A CA 1
ATOM 810 C C . HIS A 1 99 ? 9.853 27.519 -3.437 1.00 21.24 99 HIS A C 1
ATOM 811 O O . HIS A 1 99 ? 10.812 26.770 -3.247 1.00 23.50 99 HIS A O 1
ATOM 818 N N . VAL A 1 100 ? 9.853 28.508 -4.322 1.00 20.96 100 VAL A N 1
ATOM 819 C CA . VAL A 1 100 ? 10.951 28.731 -5.248 1.00 20.18 100 VAL A CA 1
ATOM 820 C C . VAL A 1 100 ? 11.620 30.064 -4.951 1.00 21.82 100 VAL A C 1
ATOM 821 O O . VAL A 1 100 ? 10.946 31.052 -4.665 1.00 20.12 100 VAL A O 1
ATOM 825 N N . ASN A 1 101 ? 12.948 30.090 -5.020 1.00 19.27 101 ASN A N 1
ATOM 826 C CA . ASN A 1 101 ? 13.691 31.326 -4.814 1.00 19.12 101 ASN A CA 1
ATOM 827 C C . ASN A 1 101 ? 13.668 32.232 -6.035 1.00 19.82 101 ASN A C 1
ATOM 828 O O . ASN A 1 101 ? 13.675 31.763 -7.174 1.00 20.55 101 ASN A O 1
ATOM 833 N N . VAL A 1 102 ? 13.634 33.537 -5.786 1.00 17.65 102 VAL A N 1
ATOM 834 C CA . VAL A 1 102 ? 13.897 34.521 -6.825 1.00 18.78 102 VAL A CA 1
ATOM 835 C C . VAL A 1 102 ? 15.141 35.292 -6.405 1.00 18.19 102 VAL A C 1
ATOM 836 O O . VAL A 1 102 ? 15.204 35.824 -5.296 1.00 21.14 102 VAL A O 1
ATOM 840 N N . VAL A 1 103 ? 16.132 35.331 -7.287 1.00 19.83 103 VAL A N 1
ATOM 841 C CA . VAL A 1 103 ? 17.410 35.961 -6.973 1.00 19.95 103 VAL A CA 1
ATOM 842 C C . VAL A 1 103 ? 17.575 37.270 -7.736 1.00 17.24 103 VAL A C 1
ATOM 843 O O . VAL A 1 103 ? 17.361 37.321 -8.944 1.00 17.99 103 VAL A O 1
ATOM 847 N N . CYS A 1 104 ? 17.953 38.338 -7.035 1.00 18.27 104 CYS A N 1
ATOM 848 C CA . CYS A 1 104 ? 18.185 39.604 -7.715 1.00 17.59 104 CYS A CA 1
ATOM 849 C C . CYS A 1 104 ? 19.466 39.538 -8.538 1.00 18.35 104 CYS A C 1
ATOM 850 O O . CYS A 1 104 ? 20.527 39.179 -8.026 1.00 23.39 104 CYS A O 1
ATOM 853 N N . GLU A 1 105 ? 19.353 39.882 -9.816 1.00 21.37 105 GLU A N 1
ATOM 854 C CA . GLU A 1 105 ? 20.491 39.874 -10.731 1.00 23.24 105 GLU A CA 1
ATOM 855 C C . GLU A 1 105 ? 21.546 40.889 -10.307 1.00 27.53 105 GLU A C 1
ATOM 856 O O . GLU A 1 105 ? 22.741 40.698 -10.542 1.00 28.55 105 GLU A O 1
ATOM 862 N N . ILE A 1 106 ? 21.096 41.970 -9.682 1.00 23.95 106 ILE A N 1
ATOM 863 C CA . ILE A 1 106 ? 21.992 43.066 -9.326 1.00 22.04 106 ILE A CA 1
ATOM 864 C C . ILE A 1 106 ? 22.651 42.883 -7.959 1.00 26.12 106 ILE A C 1
ATOM 865 O O . ILE A 1 106 ? 23.877 42.840 -7.860 1.00 27.60 106 ILE A O 1
ATOM 870 N N . CYS A 1 107 ? 21.845 42.769 -6.909 1.00 18.70 107 CYS A N 1
ATOM 871 C CA . CYS A 1 107 ? 22.392 42.712 -5.554 1.00 18.55 107 CYS A CA 1
ATOM 872 C C . CYS A 1 107 ? 22.502 41.299 -4.984 1.00 20.83 107 CYS A C 1
ATOM 873 O O . CYS A 1 107 ? 23.250 41.069 -4.038 1.00 21.40 107 CYS A O 1
ATOM 876 N N . GLY A 1 108 ? 21.755 40.355 -5.550 1.00 20.33 108 GLY A N 1
ATOM 877 C CA . GLY A 1 108 ? 21.840 38.973 -5.116 1.00 22.71 108 GLY A CA 1
ATOM 878 C C . GLY A 1 108 ? 20.918 38.604 -3.969 1.00 22.00 108 GLY A C 1
ATOM 879 O O . GLY A 1 108 ? 20.904 37.458 -3.527 1.00 20.71 108 GLY A O 1
ATOM 880 N N . LYS A 1 109 ? 20.142 39.570 -3.484 1.00 22.87 109 LYS A N 1
ATOM 881 C CA . LYS A 1 109 ? 19.201 39.285 -2.409 1.00 21.80 109 LYS A CA 1
ATOM 882 C C . LYS A 1 109 ? 18.150 38.293 -2.891 1.00 19.66 109 LYS A C 1
ATOM 883 O O . LYS A 1 109 ? 17.691 38.357 -4.034 1.00 20.23 109 LYS A O 1
ATOM 889 N N . ILE A 1 110 ? 17.791 37.366 -2.012 1.00 19.97 110 ILE A N 1
ATOM 890 C CA . ILE A 1 110 ? 16.880 36.287 -2.364 1.00 21.28 110 ILE A CA 1
ATOM 891 C C . ILE A 1 110 ? 15.523 36.449 -1.693 1.00 21.96 110 ILE A C 1
ATOM 892 O O . ILE A 1 110 ? 15.435 36.716 -0.494 1.00 23.11 110 ILE A O 1
ATOM 897 N N . ALA A 1 111 ? 14.470 36.305 -2.490 1.00 20.93 111 ALA A N 1
ATOM 898 C CA . A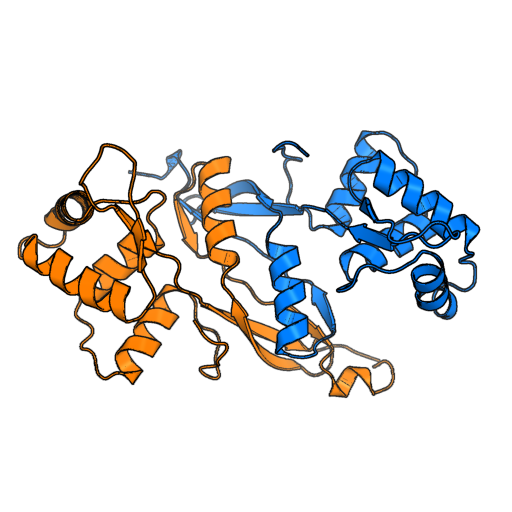LA A 1 111 ? 13.115 36.178 -1.977 1.00 19.26 111 ALA A CA 1
ATOM 899 C C . ALA A 1 111 ? 12.588 34.821 -2.423 1.00 20.03 111 ALA A C 1
ATOM 900 O O . ALA A 1 111 ? 13.207 34.153 -3.249 1.00 22.48 111 ALA A O 1
ATOM 902 N N . ASP A 1 112 ? 11.464 34.399 -1.861 1.00 22.34 112 ASP A N 1
ATOM 903 C CA . ASP A 1 112 ? 10.840 33.163 -2.313 1.00 21.61 112 ASP A CA 1
ATOM 904 C C . ASP A 1 112 ? 9.349 33.357 -2.527 1.00 24.27 112 ASP A C 1
ATOM 905 O O . ASP A 1 112 ? 8.743 34.272 -1.966 1.00 24.35 112 ASP A O 1
ATOM 910 N N . PHE A 1 113 ? 8.768 32.498 -3.355 1.00 19.86 113 PHE A N 1
ATOM 911 C CA . PHE A 1 113 ? 7.336 32.550 -3.619 1.00 21.24 113 PHE A CA 1
ATOM 912 C C . PHE A 1 113 ? 6.752 31.146 -3.669 1.00 20.59 113 PHE A C 1
ATOM 913 O O . PHE A 1 113 ? 7.467 30.170 -3.888 1.00 22.45 113 PHE A O 1
ATOM 921 N N . MET A 1 114 ? 5.445 31.055 -3.456 1.00 18.27 114 MET A N 1
ATOM 922 C CA . MET A 1 114 ? 4.750 29.776 -3.506 1.00 23.51 114 MET A CA 1
ATOM 923 C C . MET A 1 114 ? 4.340 29.402 -4.914 1.00 21.13 114 MET A C 1
ATOM 924 O O . MET A 1 114 ? 3.649 30.159 -5.598 1.00 20.72 114 MET A O 1
ATOM 929 N N . ASP A 1 115 ? 4.740 28.207 -5.324 1.00 22.04 115 ASP A N 1
ATOM 930 C CA . ASP A 1 115 ? 4.472 27.727 -6.663 1.00 23.11 115 ASP A CA 1
ATOM 931 C C . ASP A 1 115 ? 3.587 26.480 -6.659 1.00 26.11 115 ASP A C 1
ATOM 932 O O . ASP A 1 115 ? 3.767 25.587 -5.837 1.00 28.21 115 ASP A O 1
ATOM 937 N N . VAL A 1 116 ? 2.631 26.433 -7.578 1.00 26.36 116 VAL A N 1
ATOM 938 C CA . VAL A 1 116 ? 1.843 25.223 -7.789 1.00 30.37 116 VAL A CA 1
ATOM 939 C C . VAL A 1 116 ? 2.008 24.739 -9.228 1.00 28.76 116 VAL A C 1
ATOM 940 O O . VAL A 1 116 ? 1.354 23.787 -9.651 1.00 41.32 116 VAL A O 1
ATOM 944 N N . ASP A 1 117 ? 2.903 25.387 -9.971 1.00 27.95 117 ASP A N 1
ATOM 945 C CA . ASP A 1 117 ? 3.019 25.150 -11.411 1.00 29.11 117 ASP A CA 1
ATOM 946 C C . ASP A 1 117 ? 4.090 24.140 -11.845 1.00 31.50 117 ASP A C 1
ATOM 947 O O . ASP A 1 117 ? 3.908 23.442 -12.841 1.00 29.65 117 ASP A O 1
ATOM 952 N N . VAL A 1 118 ? 5.201 24.065 -11.115 1.00 27.22 118 VAL A N 1
ATOM 953 C CA . VAL A 1 118 ? 6.306 23.185 -11.514 1.00 28.73 118 VAL A CA 1
ATOM 954 C C . VAL A 1 118 ? 5.900 21.708 -11.517 1.00 33.20 118 VAL A C 1
ATOM 955 O O . VAL A 1 118 ? 6.416 20.914 -12.307 1.00 31.01 118 VAL A O 1
ATOM 959 N N . MET A 1 119 ? 4.959 21.344 -10.651 1.00 28.11 119 MET A N 1
ATOM 960 C CA . MET A 1 119 ? 4.428 19.985 -10.660 1.00 31.31 119 MET A CA 1
ATOM 961 C C . MET A 1 119 ? 3.685 19.702 -11.963 1.00 29.55 119 MET A C 1
ATOM 962 O O . MET A 1 119 ? 3.662 18.567 -12.441 1.00 30.85 119 MET A O 1
ATOM 967 N N . ASP A 1 120 ? 3.074 20.738 -12.531 1.00 30.59 120 ASP A N 1
ATOM 968 C CA . ASP A 1 120 ? 2.387 20.601 -13.814 1.00 32.23 120 ASP A CA 1
ATOM 969 C C . ASP A 1 120 ? 3.376 20.479 -14.968 1.00 28.03 120 ASP A C 1
ATOM 970 O O . ASP A 1 120 ? 3.093 19.821 -15.973 1.00 32.98 120 ASP A O 1
ATOM 975 N N . ILE A 1 121 ? 4.534 21.118 -14.821 1.00 26.92 121 ILE A N 1
ATOM 976 C CA . ILE A 1 121 ? 5.624 20.963 -15.776 1.00 25.18 121 ILE A CA 1
ATOM 977 C C . ILE A 1 121 ? 6.072 19.508 -15.805 1.00 26.72 121 ILE A C 1
ATOM 978 O O . ILE A 1 121 ? 6.252 18.922 -16.872 1.00 25.69 121 ILE A O 1
ATOM 983 N N . ALA A 1 122 ? 6.233 18.930 -14.617 1.00 24.21 122 ALA A N 1
ATOM 984 C CA . ALA A 1 122 ? 6.642 17.534 -14.479 1.00 25.41 122 ALA A CA 1
ATOM 985 C C . ALA A 1 122 ? 5.684 16.582 -15.193 1.00 25.48 122 ALA A C 1
ATOM 986 O O . ALA A 1 122 ? 6.112 15.629 -15.846 1.00 23.44 122 ALA A O 1
ATOM 988 N N . LYS A 1 123 ? 4.390 16.850 -15.063 1.00 24.38 123 LYS A N 1
ATOM 989 C CA . LYS A 1 123 ? 3.362 16.058 -15.726 1.00 21.78 123 LYS A CA 1
ATOM 990 C C . LYS A 1 123 ? 3.503 16.148 -17.243 1.00 23.80 123 LYS A C 1
ATOM 991 O O . LYS A 1 123 ? 3.508 15.131 -17.942 1.00 24.78 123 LYS A O 1
ATOM 997 N N . GLU A 1 124 ? 3.622 17.373 -17.744 1.00 24.25 124 GLU A N 1
ATOM 998 C CA . GLU A 1 124 ? 3.761 17.606 -19.179 1.00 23.35 124 GLU A CA 1
ATOM 999 C C . GLU A 1 124 ? 5.055 17.013 -19.718 1.00 20.27 124 GLU A C 1
ATOM 1000 O O . GLU A 1 124 ? 5.084 16.466 -20.827 1.00 22.10 124 GLU A O 1
ATOM 1006 N N . ALA A 1 125 ? 6.119 17.124 -18.929 1.00 20.12 125 ALA A N 1
ATOM 1007 C CA . ALA A 1 125 ? 7.408 16.554 -19.295 1.00 19.82 125 ALA A CA 1
ATOM 1008 C C . ALA A 1 125 ? 7.288 15.046 -19.496 1.00 24.34 125 ALA A C 1
ATOM 1009 O O . ALA A 1 125 ? 7.830 14.492 -20.456 1.00 24.01 125 ALA A O 1
ATOM 1011 N N . HIS A 1 126 ? 6.561 14.385 -18.601 1.00 21.72 126 HIS A N 1
ATOM 1012 C CA . HIS A 1 126 ? 6.362 12.944 -18.718 1.00 18.69 126 HIS A CA 1
ATOM 1013 C C . HIS A 1 126 ? 5.540 12.584 -19.949 1.00 21.20 126 HIS A C 1
ATOM 1014 O O . HIS A 1 126 ? 5.921 11.707 -20.725 1.00 22.59 126 HIS A O 1
ATOM 1021 N N . GLU A 1 127 ? 4.413 13.265 -20.123 1.00 21.36 127 GLU A N 1
ATOM 1022 C CA . GLU A 1 127 ? 3.482 12.911 -21.188 1.00 21.06 127 GLU A CA 1
ATOM 1023 C C . GLU A 1 127 ? 4.090 13.097 -22.574 1.00 24.96 127 GLU A C 1
ATOM 1024 O O . GLU A 1 127 ? 3.817 12.316 -23.482 1.00 23.16 127 GLU A O 1
ATOM 1030 N N . GLN A 1 128 ? 4.926 14.119 -22.726 1.00 20.47 128 GLN A N 1
ATOM 1031 C CA . GLN A 1 128 ? 5.506 14.446 -24.029 1.00 18.80 128 GLN A CA 1
ATOM 1032 C C . GLN A 1 128 ? 6.779 13.676 -24.388 1.00 21.88 128 GLN A C 1
ATOM 1033 O O . GLN A 1 128 ? 7.133 13.590 -25.562 1.00 25.44 128 GLN A O 1
ATOM 1039 N N . THR A 1 129 ? 7.472 13.128 -23.393 1.00 18.99 129 THR A N 1
ATOM 1040 C CA . THR A 1 129 ? 8.756 12.475 -23.643 1.00 20.53 129 THR A CA 1
ATOM 1041 C C . THR A 1 129 ? 8.798 11.009 -23.209 1.00 22.19 129 THR A C 1
ATOM 1042 O O . THR A 1 129 ? 9.634 10.240 -23.682 1.00 21.41 129 THR A O 1
ATOM 1046 N N . GLY A 1 130 ? 7.913 10.627 -22.294 1.00 19.95 130 GLY A N 1
ATOM 1047 C CA . GLY A 1 130 ? 7.903 9.272 -21.776 1.00 20.03 130 GLY A CA 1
ATOM 1048 C C . GLY A 1 130 ? 8.896 9.054 -20.650 1.00 20.89 130 GLY A C 1
ATOM 1049 O O . GLY A 1 130 ? 8.969 7.961 -20.085 1.00 20.82 130 GLY A O 1
ATOM 1050 N N . TYR A 1 131 ? 9.666 10.092 -20.332 1.00 19.75 131 TYR A N 1
ATOM 1051 C CA . TYR A 1 131 ? 10.623 10.029 -19.232 1.00 19.31 131 TYR A CA 1
ATOM 1052 C C . TYR A 1 131 ? 9.868 9.905 -17.920 1.00 18.58 131 TYR A C 1
ATOM 1053 O O . TYR A 1 131 ? 8.811 10.510 -17.750 1.00 20.42 131 TYR A O 1
ATOM 1062 N N . LYS A 1 132 ? 10.409 9.120 -16.995 1.00 20.98 132 LYS A N 1
ATOM 1063 C CA . LYS A 1 132 ? 9.925 9.134 -15.622 1.00 24.28 132 LYS A CA 1
ATOM 1064 C C . LYS A 1 132 ? 10.626 10.290 -14.934 1.00 20.09 132 LYS A C 1
ATOM 1065 O O . LYS A 1 132 ? 11.816 10.205 -14.645 1.00 22.26 132 LYS A O 1
ATOM 1071 N N . VAL A 1 133 ? 9.897 11.372 -14.690 1.00 21.38 133 VAL A N 1
ATOM 1072 C CA . VAL A 1 133 ? 10.490 12.586 -14.135 1.00 22.36 133 VAL A CA 1
ATOM 1073 C C . VAL A 1 133 ? 10.883 12.411 -12.670 1.00 25.27 133 VAL A C 1
ATOM 1074 O O . VAL A 1 133 ? 10.091 11.939 -11.855 1.00 30.14 133 VAL A O 1
ATOM 1078 N N . THR A 1 134 ? 12.115 12.794 -12.346 1.00 23.39 134 THR A N 1
ATOM 1079 C CA . THR A 1 134 ? 12.649 12.620 -11.001 1.00 28.40 134 THR A CA 1
ATOM 1080 C C . THR A 1 134 ? 12.735 13.941 -10.240 1.00 29.81 134 THR A C 1
ATOM 1081 O O . THR A 1 134 ? 12.486 13.988 -9.035 1.00 29.01 134 THR A O 1
ATOM 1085 N N . ARG A 1 135 ? 13.094 15.010 -10.945 1.00 25.22 135 ARG A N 1
ATOM 1086 C CA . ARG A 1 135 ? 13.264 16.315 -10.315 1.00 24.28 135 ARG A CA 1
ATOM 1087 C C . ARG A 1 135 ? 13.305 17.424 -11.353 1.00 27.36 135 ARG A C 1
ATOM 1088 O O . ARG A 1 135 ? 13.736 17.216 -12.488 1.00 26.46 135 ARG A O 1
ATOM 1096 N N . ILE A 1 136 ? 12.837 18.604 -10.961 1.00 25.04 136 ILE A N 1
ATOM 1097 C CA . ILE A 1 136 ? 12.958 19.792 -11.792 1.00 27.59 136 ILE A CA 1
ATOM 1098 C C . ILE A 1 136 ? 13.368 20.971 -10.918 1.00 28.80 136 ILE A C 1
ATOM 1099 O O . ILE A 1 136 ? 12.512 21.714 -10.432 1.00 32.03 136 ILE A O 1
ATOM 1104 N N . PRO A 1 137 ? 14.681 21.136 -10.697 1.00 30.36 137 PRO A N 1
ATOM 1105 C CA . PRO A 1 137 ? 15.153 22.267 -9.894 1.00 31.11 137 PRO A CA 1
ATOM 1106 C C . PRO A 1 137 ? 14.838 23.580 -10.599 1.00 31.99 137 PRO A C 1
ATOM 1107 O O . PRO A 1 137 ? 15.074 23.712 -11.799 1.00 35.43 137 PRO A O 1
ATOM 1111 N N . VAL A 1 138 ? 14.280 24.532 -9.860 1.00 27.90 138 VAL A N 1
ATOM 1112 C CA . VAL A 1 138 ? 13.890 25.809 -10.442 1.00 30.95 138 VAL A CA 1
ATOM 1113 C C . VAL A 1 138 ? 14.340 26.971 -9.569 1.00 24.50 138 VAL A C 1
ATOM 1114 O O . VAL A 1 138 ? 14.124 26.970 -8.359 1.00 28.76 138 VAL A O 1
ATOM 1118 N N . ILE A 1 139 ? 14.991 27.947 -10.195 1.00 32.09 139 ILE A N 1
ATOM 1119 C CA . ILE A 1 139 ? 15.344 29.201 -9.542 1.00 26.21 139 ILE A CA 1
ATOM 1120 C C . ILE A 1 139 ? 14.993 30.346 -10.480 1.00 27.34 139 ILE A C 1
ATOM 1121 O O . ILE A 1 139 ? 15.350 30.323 -11.659 1.00 28.69 139 ILE A O 1
ATOM 1126 N N . ALA A 1 140 ? 14.283 31.344 -9.964 1.00 20.23 140 ALA A N 1
ATOM 1127 C CA . ALA A 1 140 ? 13.929 32.502 -10.769 1.00 18.57 140 ALA A CA 1
ATOM 1128 C C . ALA A 1 140 ? 14.944 33.615 -10.549 1.00 15.42 140 ALA A C 1
ATOM 1129 O O . ALA A 1 140 ? 15.593 33.668 -9.506 1.00 21.10 140 ALA A O 1
ATOM 1131 N N . TYR A 1 141 ? 15.086 34.479 -11.548 1.00 21.37 141 TYR A N 1
ATOM 1132 C CA . TYR A 1 141 ? 15.935 35.660 -11.438 1.00 23.84 141 TYR A CA 1
ATOM 1133 C C . TYR A 1 141 ? 15.167 36.921 -11.821 1.00 24.33 141 TYR A C 1
ATOM 1134 O O . TYR A 1 141 ? 14.281 36.895 -12.676 1.00 22.20 141 TYR A O 1
ATOM 1143 N N . GLY A 1 142 ? 15.504 38.033 -11.181 1.00 19.37 142 GLY A N 1
ATOM 1144 C CA . GLY A 1 142 ? 14.860 39.284 -11.504 1.00 19.30 142 GLY A CA 1
ATOM 1145 C C . GLY A 1 142 ? 15.552 40.458 -10.857 1.00 17.79 142 GLY A C 1
ATOM 1146 O O . GLY A 1 142 ? 16.680 40.336 -10.388 1.00 21.06 142 GLY A O 1
ATOM 1147 N N . ILE A 1 143 ? 14.869 41.595 -10.841 1.00 21.38 143 ILE A N 1
ATOM 1148 C CA . ILE A 1 143 ? 15.376 42.788 -10.183 1.00 20.51 143 ILE A CA 1
ATOM 1149 C C . ILE A 1 143 ? 14.503 43.059 -8.969 1.00 18.94 143 ILE A C 1
ATOM 1150 O O . ILE A 1 143 ? 13.295 43.251 -9.101 1.00 20.71 143 ILE A O 1
ATOM 1155 N N . CYS A 1 144 ? 15.108 43.063 -7.788 1.00 16.10 144 CYS A N 1
ATOM 1156 C CA . CYS A 1 144 ? 14.354 43.262 -6.551 1.00 18.90 144 CYS A CA 1
ATOM 1157 C C . CYS A 1 144 ? 13.833 44.699 -6.456 1.00 17.08 144 CYS A C 1
ATOM 1158 O O . CYS A 1 144 ? 14.344 45.589 -7.131 1.00 18.98 144 CYS A O 1
ATOM 1161 N N . PRO A 1 145 ? 12.790 44.923 -5.640 1.00 18.43 145 PRO A N 1
ATOM 1162 C CA . PRO A 1 145 ? 12.196 46.259 -5.520 1.00 21.96 145 PRO A CA 1
ATOM 1163 C C . PRO A 1 145 ? 13.208 47.368 -5.223 1.00 22.56 145 PRO A C 1
ATOM 1164 O O . PRO A 1 145 ? 13.056 48.476 -5.737 1.00 28.23 145 PRO A O 1
ATOM 1168 N N . ASP A 1 146 ? 14.227 47.071 -4.423 1.00 24.44 146 ASP A N 1
ATOM 1169 C CA . ASP A 1 146 ? 15.233 48.072 -4.079 1.00 23.93 146 ASP A CA 1
ATOM 1170 C C . ASP A 1 146 ? 16.090 48.461 -5.279 1.00 23.68 146 ASP A C 1
ATOM 1171 O O . ASP A 1 146 ? 16.440 49.629 -5.445 1.00 24.98 146 ASP A O 1
ATOM 1176 N N . CYS A 1 147 ? 16.420 47.482 -6.116 1.00 23.71 147 CYS A N 1
ATOM 1177 C CA . CYS A 1 147 ? 17.304 47.716 -7.256 1.00 21.98 147 CYS A CA 1
ATOM 1178 C C . CYS A 1 147 ? 16.580 48.255 -8.494 1.00 25.96 147 CYS A C 1
ATOM 1179 O O . CYS A 1 147 ? 17.219 48.630 -9.477 1.00 26.53 147 CYS A O 1
ATOM 1182 N N . GLN A 1 148 ? 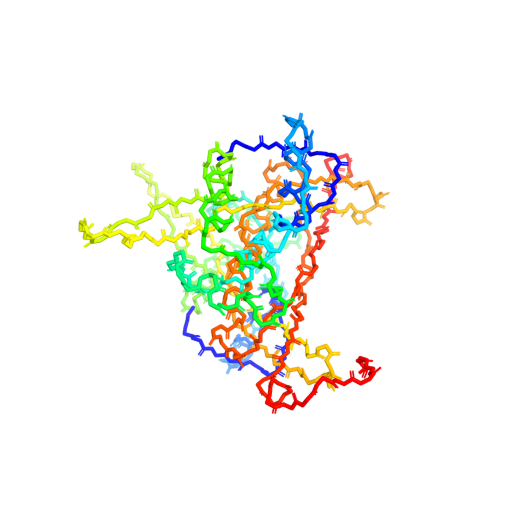15.251 48.299 -8.441 1.00 25.21 148 GLN A N 1
ATOM 1183 C CA . GLN A 1 148 ? 14.456 48.824 -9.550 1.00 26.77 148 GLN A CA 1
ATOM 1184 C C . GLN A 1 148 ? 14.533 50.348 -9.637 1.00 35.61 148 GLN A C 1
ATOM 1185 O O . GLN A 1 148 ? 14.563 51.025 -8.612 1.00 34.63 148 GLN A O 1
ATOM 1191 N N . ALA A 1 149 ? 14.560 50.858 -10.870 1.00 43.22 149 ALA A N 1
ATOM 1192 C CA . ALA A 1 149 ? 14.597 52.296 -11.184 1.00 57.99 149 ALA A CA 1
ATOM 1193 C C . ALA A 1 149 ? 15.340 53.182 -10.181 1.00 61.15 149 ALA A C 1
ATOM 1194 O O . ALA A 1 149 ? 16.435 52.847 -9.729 1.00 60.08 149 ALA A O 1
ATOM 1196 N N . MET B 1 1 ? -0.071 26.687 -28.807 1.00 44.34 1 MET B N 1
ATOM 1197 C CA . MET B 1 1 ? -0.425 26.056 -30.074 1.00 58.35 1 MET B CA 1
ATOM 1198 C C . MET B 1 1 ? -0.268 24.539 -30.009 1.00 62.45 1 MET B C 1
ATOM 1199 O O . MET B 1 1 ? -0.262 23.955 -28.925 1.00 66.89 1 MET B O 1
ATOM 1204 N N . ASP B 1 2 ? -0.149 23.903 -31.170 1.00 58.97 2 ASP B N 1
ATOM 1205 C CA . ASP B 1 2 ? 0.012 22.454 -31.230 1.00 53.80 2 ASP B CA 1
ATOM 1206 C C . ASP B 1 2 ? 1.385 22.013 -30.736 1.00 49.72 2 ASP B C 1
ATOM 1207 O O . ASP B 1 2 ? 2.365 22.748 -30.858 1.00 44.90 2 ASP B O 1
ATOM 1212 N N . ILE B 1 3 ? 1.443 20.808 -30.180 1.00 43.92 3 ILE B N 1
ATOM 1213 C CA . ILE B 1 3 ? 2.689 20.250 -29.668 1.00 44.23 3 ILE B CA 1
ATOM 1214 C C . ILE B 1 3 ? 3.701 20.016 -30.789 1.00 39.58 3 ILE B C 1
ATOM 1215 O O . ILE B 1 3 ? 3.389 19.391 -31.801 1.00 42.18 3 ILE B O 1
ATOM 1220 N N . HIS B 1 4 ? 4.913 20.530 -30.600 1.00 33.05 4 HIS B N 1
ATOM 1221 C CA . HIS B 1 4 ? 5.956 20.478 -31.618 1.00 34.70 4 HIS B CA 1
ATOM 1222 C C . HIS B 1 4 ? 7.324 20.604 -30.957 1.00 31.38 4 HIS B C 1
ATOM 1223 O O . HIS B 1 4 ? 7.418 20.799 -29.745 1.00 35.33 4 HIS B O 1
ATOM 1230 N N . SER B 1 5 ? 8.380 20.506 -31.758 1.00 32.09 5 SER B N 1
ATOM 1231 C CA . SER B 1 5 ? 9.742 20.653 -31.256 1.00 30.74 5 SER B CA 1
ATOM 1232 C C . SER B 1 5 ? 10.637 21.387 -32.249 1.00 36.01 5 SER B C 1
ATOM 1233 O O . SER B 1 5 ? 10.448 21.285 -33.460 1.00 35.07 5 SER B O 1
ATOM 1236 N N . HIS B 1 6 ? 11.610 22.127 -31.730 1.00 32.06 6 HIS B N 1
ATOM 1237 C CA . HIS B 1 6 ? 12.612 22.771 -32.571 1.00 32.61 6 HIS B CA 1
ATOM 1238 C C . HIS B 1 6 ? 13.952 22.079 -32.370 1.00 31.03 6 HIS B C 1
ATOM 1239 O O . HIS B 1 6 ? 14.996 22.583 -32.790 1.00 31.97 6 HIS B O 1
ATOM 1246 N N . GLN B 1 7 ? 13.902 20.923 -31.712 1.00 32.11 7 GLN B N 1
ATOM 1247 C CA . GLN B 1 7 ? 15.076 20.095 -31.448 1.00 32.26 7 GLN B CA 1
ATOM 1248 C C . GLN B 1 7 ? 16.136 20.791 -30.592 1.00 29.35 7 GLN B C 1
ATOM 1249 O O . GLN B 1 7 ? 17.321 20.471 -30.677 1.00 31.81 7 GLN B O 1
ATOM 1255 N N . GLN B 1 8 ? 15.695 21.732 -29.762 1.00 30.03 8 GLN B N 1
ATOM 1256 C CA . GLN B 1 8 ? 16.563 22.367 -28.773 1.00 29.06 8 GLN B CA 1
ATOM 1257 C C . GLN B 1 8 ? 15.725 23.152 -27.774 1.00 26.38 8 GLN B C 1
ATOM 1258 O O . GLN B 1 8 ? 14.569 23.481 -28.042 1.00 27.27 8 GLN B O 1
ATOM 1264 N N . ALA B 1 9 ? 16.308 23.444 -26.618 1.00 24.68 9 ALA B N 1
ATOM 1265 C CA . ALA B 1 9 ? 15.627 24.241 -25.608 1.00 22.56 9 ALA B CA 1
ATOM 1266 C C . ALA B 1 9 ? 15.596 25.700 -26.037 1.00 24.46 9 ALA B C 1
ATOM 1267 O O . ALA B 1 9 ? 16.583 26.224 -26.552 1.00 26.17 9 ALA B O 1
ATOM 1269 N N . LEU B 1 10 ? 14.452 26.343 -25.827 1.00 24.59 10 LEU B N 1
ATOM 1270 C CA . LEU B 1 10 ? 14.268 27.750 -26.159 1.00 25.47 10 LEU B CA 1
ATOM 1271 C C . LEU B 1 10 ? 13.365 28.385 -25.111 1.00 21.38 10 LEU B C 1
ATOM 1272 O O . LEU B 1 10 ? 12.296 27.854 -24.816 1.00 22.35 10 LEU B O 1
ATOM 1277 N N . ASP B 1 11 ? 13.773 29.515 -24.543 1.00 19.80 11 ASP B N 1
ATOM 1278 C CA . ASP B 1 11 ? 12.865 30.230 -23.648 1.00 19.19 11 ASP B CA 1
ATOM 1279 C C . ASP B 1 11 ? 11.769 30.914 -24.462 1.00 22.91 11 ASP B C 1
ATOM 1280 O O . ASP B 1 11 ? 11.734 30.777 -25.686 1.00 24.76 11 ASP B O 1
ATOM 1285 N N . ALA B 1 12 ? 10.881 31.642 -23.791 1.00 20.71 12 ALA B N 1
ATOM 1286 C CA . ALA B 1 12 ? 9.765 32.291 -24.477 1.00 21.59 12 ALA B CA 1
ATOM 1287 C C . ALA B 1 12 ? 10.238 33.229 -25.585 1.00 24.66 12 ALA B C 1
ATOM 1288 O O . ALA B 1 12 ? 9.719 33.189 -26.698 1.00 21.84 12 ALA B O 1
ATOM 1290 N N . TYR B 1 13 ? 11.234 34.055 -25.274 1.00 22.57 13 TYR B N 1
ATOM 1291 C CA . TYR B 1 13 ? 11.773 35.026 -26.224 1.00 21.72 13 TYR B CA 1
ATOM 1292 C C . TYR B 1 13 ? 12.393 34.354 -27.442 1.00 24.32 13 TYR B C 1
ATOM 1293 O O . TYR B 1 13 ? 12.024 34.652 -28.582 1.00 23.57 13 TYR B O 1
ATOM 1302 N N . GLU B 1 14 ? 13.327 33.441 -27.198 1.00 20.73 14 GLU B N 1
ATOM 1303 C CA . GLU B 1 14 ? 13.999 32.735 -28.282 1.00 22.90 14 GLU B CA 1
ATOM 1304 C C . GLU B 1 14 ? 13.031 31.878 -29.093 1.00 20.77 14 GLU B C 1
ATOM 1305 O O . GLU B 1 14 ? 13.247 31.644 -30.283 1.00 24.60 14 GLU B O 1
ATOM 1311 N N . ASN B 1 15 ? 11.966 31.404 -28.451 1.00 21.50 15 ASN B N 1
ATOM 1312 C CA . ASN B 1 15 ? 10.956 30.634 -29.167 1.00 20.36 15 ASN B CA 1
ATOM 1313 C C . ASN B 1 15 ? 10.221 31.479 -30.196 1.00 22.54 15 ASN B C 1
ATOM 1314 O O . ASN B 1 15 ? 10.022 31.047 -31.330 1.00 23.88 15 ASN B O 1
ATOM 1319 N N . VAL B 1 16 ? 9.817 32.681 -29.794 1.00 22.41 16 VAL B N 1
ATOM 1320 C CA . VAL B 1 16 ? 9.124 33.588 -30.705 1.00 22.19 16 VAL B CA 1
ATOM 1321 C C . VAL B 1 16 ? 9.978 33.855 -31.939 1.00 23.84 16 VAL B C 1
ATOM 1322 O O . VAL B 1 16 ? 9.502 33.752 -33.071 1.00 25.60 16 VAL B O 1
ATOM 1326 N N . LEU B 1 17 ? 11.249 34.175 -31.711 1.00 22.68 17 LEU B N 1
ATOM 1327 C CA . LEU B 1 17 ? 12.170 34.481 -32.797 1.00 26.46 17 LEU B CA 1
ATOM 1328 C C . LEU B 1 17 ? 12.341 33.289 -33.732 1.00 26.69 17 LEU B C 1
ATOM 1329 O O . LEU B 1 17 ? 12.367 33.450 -34.951 1.00 29.12 17 LEU B O 1
ATOM 1334 N N . GLU B 1 18 ? 12.448 32.093 -33.160 1.00 24.12 18 GLU B N 1
ATOM 1335 C CA . GLU B 1 18 ? 12.582 30.880 -33.962 1.00 27.23 18 GLU B CA 1
ATOM 1336 C C . GLU B 1 18 ? 11.364 30.659 -34.857 1.00 25.89 18 GLU B C 1
ATOM 1337 O O . GLU B 1 18 ? 11.505 30.374 -36.045 1.00 31.87 18 GLU B O 1
ATOM 1343 N N . HIS B 1 19 ? 10.174 30.803 -34.283 1.00 25.52 19 HIS B N 1
ATOM 1344 C CA . HIS B 1 19 ? 8.931 30.671 -35.038 1.00 24.67 19 HIS B CA 1
ATOM 1345 C C . HIS B 1 19 ? 8.843 31.714 -36.150 1.00 27.90 19 HIS B C 1
ATOM 1346 O O . HIS B 1 19 ? 8.441 31.404 -37.272 1.00 29.81 19 HIS B O 1
ATOM 1353 N N . LEU B 1 20 ? 9.217 32.950 -35.832 1.00 25.66 20 LEU B N 1
ATOM 1354 C CA . LEU B 1 20 ? 9.175 34.033 -36.814 1.00 31.73 20 LEU B CA 1
ATOM 1355 C C . LEU B 1 20 ? 10.183 33.824 -37.945 1.00 36.83 20 LEU B C 1
ATOM 1356 O O . LEU B 1 20 ? 9.874 34.084 -39.108 1.00 37.10 20 LEU B O 1
ATOM 1361 N N . ARG B 1 21 ? 11.383 33.360 -37.601 1.00 36.08 21 ARG B N 1
ATOM 1362 C CA . ARG B 1 21 ? 12.396 33.039 -38.604 1.00 35.80 21 ARG B CA 1
ATOM 1363 C C . ARG B 1 21 ? 11.894 31.944 -39.534 1.00 44.19 21 ARG B C 1
ATOM 1364 O O . ARG B 1 21 ? 12.078 32.017 -40.750 1.00 41.23 21 ARG B O 1
ATOM 1372 N N . GLU B 1 22 ? 11.264 30.929 -38.949 1.00 51.13 22 GLU B N 1
ATOM 1373 C CA . GLU B 1 22 ? 10.696 29.823 -39.714 1.00 55.67 22 GLU B CA 1
ATOM 1374 C C . GLU B 1 22 ? 9.714 30.324 -40.768 1.00 58.03 22 GLU B C 1
ATOM 1375 O O . GLU B 1 22 ? 9.596 29.740 -41.845 1.00 58.45 22 GLU B O 1
ATOM 1381 N N . LYS B 1 23 ? 9.024 31.416 -40.456 1.00 48.32 23 LYS B N 1
ATOM 1382 C CA . LYS B 1 23 ? 8.033 31.988 -41.361 1.00 49.11 23 LYS B CA 1
ATOM 1383 C C . LYS B 1 23 ? 8.613 33.107 -42.225 1.00 51.03 23 LYS B C 1
ATOM 1384 O O . LYS B 1 23 ? 7.878 33.779 -42.950 1.00 52.85 23 LYS B O 1
ATOM 1390 N N . HIS B 1 24 ? 9.927 33.300 -42.135 1.00 44.98 24 HIS B N 1
ATOM 1391 C CA . HIS B 1 24 ? 10.629 34.346 -42.883 1.00 48.90 24 HIS B CA 1
ATOM 1392 C C . HIS B 1 24 ? 10.106 35.748 -42.580 1.00 47.80 24 HIS B C 1
ATOM 1393 O O . HIS B 1 24 ? 9.990 36.584 -43.476 1.00 42.31 24 HIS B O 1
ATOM 1400 N N . ILE B 1 25 ? 9.789 36.000 -41.316 1.00 34.98 25 ILE B N 1
ATOM 1401 C CA . ILE B 1 25 ? 9.364 37.326 -40.890 1.00 36.72 25 ILE B CA 1
ATOM 1402 C C . ILE B 1 25 ? 10.566 38.087 -40.340 1.00 36.15 25 ILE B C 1
ATOM 1403 O O . ILE B 1 25 ? 11.255 37.599 -39.444 1.00 37.49 25 ILE B O 1
ATOM 1408 N N . ARG B 1 26 ? 10.820 39.272 -40.889 1.00 31.79 26 ARG B N 1
ATOM 1409 C CA . ARG B 1 26 ? 11.987 40.065 -40.507 1.00 31.35 26 ARG B CA 1
ATOM 1410 C C . ARG B 1 26 ? 11.976 40.403 -39.023 1.00 30.60 26 ARG B C 1
ATOM 1411 O O . ARG B 1 26 ? 10.950 40.796 -38.469 1.00 36.99 26 ARG B O 1
ATOM 1419 N N . ILE B 1 27 ? 13.127 40.236 -38.384 1.00 30.35 27 ILE B N 1
ATOM 1420 C CA . ILE B 1 27 ? 13.258 40.533 -36.968 1.00 27.73 27 ILE B CA 1
ATOM 1421 C C . ILE B 1 27 ? 13.995 41.853 -36.774 1.00 28.54 27 ILE B C 1
ATOM 1422 O O . ILE B 1 27 ? 15.224 41.899 -36.729 1.00 32.04 27 ILE B O 1
ATOM 1427 N N . THR B 1 28 ? 13.226 42.932 -36.684 1.00 22.11 28 THR B N 1
ATOM 1428 C CA . THR B 1 28 ? 13.779 44.257 -36.454 1.00 23.65 28 THR B CA 1
ATOM 1429 C C . THR B 1 28 ? 14.092 44.429 -34.972 1.00 22.20 28 THR B C 1
ATOM 1430 O O . THR B 1 28 ? 13.637 43.645 -34.139 1.00 23.61 28 THR B O 1
ATOM 1434 N N . GLU B 1 29 ? 14.869 45.457 -34.645 1.00 25.42 29 GLU B N 1
ATOM 1435 C CA . GLU B 1 29 ? 15.184 45.761 -33.254 1.00 23.37 29 GLU B CA 1
ATOM 1436 C C . GLU B 1 29 ? 13.925 46.172 -32.493 1.00 25.02 29 GLU B C 1
ATOM 1437 O O . GLU B 1 29 ? 13.778 45.878 -31.303 1.00 25.55 29 GLU B O 1
ATOM 1443 N N . THR B 1 30 ? 13.018 46.847 -33.191 1.00 24.42 30 THR B N 1
ATOM 1444 C CA . THR B 1 30 ? 11.750 47.263 -32.606 1.00 23.22 30 THR B CA 1
ATOM 1445 C C . THR B 1 30 ? 10.890 46.044 -32.287 1.00 22.45 30 THR B C 1
ATOM 1446 O O . THR B 1 30 ? 10.252 45.977 -31.236 1.00 24.86 30 THR B O 1
ATOM 1450 N N . ARG B 1 31 ? 10.895 45.073 -33.196 1.00 23.26 31 ARG B N 1
ATOM 1451 C CA . ARG B 1 31 ? 10.140 43.842 -32.999 1.00 22.27 31 ARG B CA 1
ATOM 1452 C C . ARG B 1 31 ? 10.655 43.072 -31.789 1.00 23.39 31 ARG B C 1
ATOM 1453 O O . ARG B 1 31 ? 9.872 42.542 -31.000 1.00 22.44 31 ARG B O 1
ATOM 1461 N N . LYS B 1 32 ? 11.975 43.028 -31.639 1.00 23.86 32 LYS B N 1
ATOM 1462 C CA . LYS B 1 32 ? 12.586 42.374 -30.487 1.00 24.48 32 LYS B CA 1
ATOM 1463 C C . LYS B 1 32 ? 12.214 43.083 -29.189 1.00 22.80 32 LYS B C 1
ATOM 1464 O O . LYS B 1 32 ? 11.950 42.438 -28.171 1.00 25.60 32 LYS B O 1
ATOM 1470 N N . ALA B 1 33 ? 12.194 44.411 -29.234 1.00 21.89 33 ALA B N 1
ATOM 1471 C CA . ALA B 1 33 ? 11.851 45.211 -28.062 1.00 24.15 33 ALA B CA 1
ATOM 1472 C C . ALA B 1 33 ? 10.414 44.978 -27.611 1.00 27.01 33 ALA B C 1
ATOM 1473 O O . ALA B 1 33 ? 10.137 44.879 -26.417 1.00 28.24 33 ALA B O 1
ATOM 1475 N N . ILE B 1 34 ? 9.501 44.889 -28.570 1.00 22.14 34 ILE B N 1
ATOM 1476 C CA . ILE B 1 34 ? 8.090 44.700 -28.257 1.00 21.87 34 ILE B CA 1
ATOM 1477 C C . ILE B 1 34 ? 7.821 43.294 -27.711 1.00 23.48 34 ILE B C 1
ATOM 1478 O O . ILE B 1 34 ? 7.052 43.124 -26.762 1.00 28.48 34 ILE B O 1
ATOM 1483 N N . ILE B 1 35 ? 8.475 42.295 -28.296 1.00 22.78 35 ILE B N 1
ATOM 1484 C CA . ILE B 1 35 ? 8.375 40.924 -27.799 1.00 21.79 35 ILE B CA 1
ATOM 1485 C C . ILE B 1 35 ? 8.842 40.837 -26.348 1.00 23.82 35 ILE B C 1
ATOM 1486 O O . ILE B 1 35 ? 8.133 40.305 -25.494 1.00 25.94 35 ILE B O 1
ATOM 1491 N N . SER B 1 36 ? 10.029 41.372 -26.079 1.00 26.56 36 SER B N 1
ATOM 1492 C CA . SER B 1 36 ? 10.596 41.349 -24.733 1.00 29.73 36 SER B CA 1
ATOM 1493 C C . SER B 1 36 ? 9.710 42.109 -23.760 1.00 30.36 36 SER B C 1
ATOM 1494 O O . SER B 1 36 ? 9.486 41.665 -22.634 1.00 34.24 36 SER B O 1
ATOM 1497 N N . TYR B 1 37 ? 9.211 43.260 -24.203 1.00 28.97 37 TYR B N 1
ATOM 1498 C CA . TYR B 1 37 ? 8.302 44.065 -23.395 1.00 31.78 37 TYR B CA 1
ATOM 1499 C C . TYR B 1 37 ? 7.074 43.259 -22.984 1.00 28.07 37 TYR B C 1
ATOM 1500 O O . TYR B 1 37 ? 6.692 43.251 -21.814 1.00 34.16 37 TYR B O 1
ATOM 1509 N N . MET B 1 38 ? 6.462 42.584 -23.954 1.00 26.87 38 MET B N 1
ATOM 1510 C CA . MET B 1 38 ? 5.250 41.808 -23.716 1.00 25.61 38 MET B CA 1
ATOM 1511 C C . MET B 1 38 ? 5.512 40.622 -22.795 1.00 32.72 38 MET B C 1
ATOM 1512 O O . MET B 1 38 ? 4.689 40.296 -21.939 1.00 33.06 38 MET B O 1
ATOM 1517 N N . ILE B 1 39 ? 6.663 39.983 -22.977 1.00 30.43 39 ILE B N 1
ATOM 1518 C CA . ILE B 1 39 ? 7.062 38.861 -22.133 1.00 29.95 39 ILE B CA 1
ATOM 1519 C C . ILE B 1 39 ? 7.242 39.296 -20.683 1.00 31.91 39 ILE B C 1
ATOM 1520 O O . ILE B 1 39 ? 6.813 38.603 -19.757 1.00 35.75 39 ILE B O 1
ATOM 1525 N N . GLN B 1 40 ? 7.864 40.454 -20.489 1.00 34.89 40 GLN B N 1
ATOM 1526 C CA . GLN B 1 40 ? 8.154 40.948 -19.148 1.00 40.49 40 GLN B CA 1
ATOM 1527 C C . GLN B 1 40 ? 6.954 41.618 -18.488 1.00 46.57 40 GLN B C 1
ATOM 1528 O O . GLN B 1 40 ? 6.926 41.781 -17.268 1.00 44.18 40 GLN B O 1
ATOM 1534 N N . SER B 1 41 ? 5.969 42.011 -19.291 1.00 36.58 41 SER B N 1
ATOM 1535 C CA . SER B 1 41 ? 4.827 42.758 -18.771 1.00 39.89 41 SER B CA 1
ATOM 1536 C C . SER B 1 41 ? 4.009 41.956 -17.762 1.00 37.99 41 SER B C 1
ATOM 1537 O O . SER B 1 41 ? 3.573 40.838 -18.038 1.00 34.55 41 SER B O 1
ATOM 1540 N N . THR B 1 42 ? 3.809 42.548 -16.590 1.00 49.45 42 THR B N 1
ATOM 1541 C CA . THR B 1 42 ? 3.075 41.905 -15.510 1.00 55.25 42 THR B CA 1
ATOM 1542 C C . THR B 1 42 ? 1.661 42.452 -15.444 1.00 66.96 42 THR B C 1
ATOM 1543 O O . THR B 1 42 ? 1.024 42.466 -14.390 1.00 64.12 42 THR B O 1
ATOM 1547 N N . GLU B 1 43 ? 1.187 42.914 -16.592 1.00 63.85 43 GLU B N 1
ATOM 1548 C CA . GLU B 1 43 ? -0.174 43.390 -16.742 1.00 61.64 43 GLU B CA 1
ATOM 1549 C C . GLU B 1 43 ? -0.587 43.132 -18.180 1.00 53.75 43 GLU B C 1
ATOM 1550 O O . GLU B 1 43 ? 0.106 42.429 -18.915 1.00 58.08 43 GLU B O 1
ATOM 1556 N N . HIS B 1 44 ? -1.716 43.697 -18.582 1.00 47.16 44 HIS B N 1
ATOM 1557 C CA . HIS B 1 44 ? -2.217 43.496 -19.930 1.00 43.56 44 HIS B CA 1
ATOM 1558 C C . HIS B 1 44 ? -2.334 44.854 -20.606 1.00 41.44 44 HIS B C 1
ATOM 1559 O O . HIS B 1 44 ? -3.397 45.471 -20.591 1.00 41.70 44 HIS B O 1
ATOM 1566 N N . PRO B 1 45 ? -1.223 45.329 -21.190 1.00 35.67 45 PRO B N 1
ATOM 1567 C CA . PRO B 1 45 ? -1.139 46.697 -21.707 1.00 33.21 45 PRO B CA 1
ATOM 1568 C C . PRO B 1 45 ? -1.949 46.913 -22.977 1.00 28.06 45 PRO B C 1
ATOM 1569 O O . PRO B 1 45 ? -2.131 45.996 -23.778 1.00 32.31 45 PRO B O 1
ATOM 1573 N N . SER B 1 46 ? -2.435 48.136 -23.144 1.00 30.85 46 SER B N 1
ATOM 1574 C CA . SER B 1 46 ? -3.064 48.547 -24.387 1.00 30.44 46 SER B CA 1
ATOM 1575 C C . SER B 1 46 ? -1.969 48.866 -25.395 1.00 31.59 46 SER B C 1
ATOM 1576 O O . SER B 1 46 ? -0.790 48.915 -25.043 1.00 29.26 46 SER B O 1
ATOM 1579 N N . ALA B 1 47 ? -2.358 49.089 -26.645 1.00 28.24 47 ALA B N 1
ATOM 1580 C CA . ALA B 1 47 ? -1.402 49.476 -27.674 1.00 25.31 47 ALA B CA 1
ATOM 1581 C C . ALA B 1 47 ? -0.753 50.809 -27.322 1.00 25.80 47 ALA B C 1
ATOM 1582 O O . ALA B 1 47 ? 0.436 51.013 -27.568 1.00 28.03 47 ALA B O 1
ATOM 1584 N N . ASP B 1 48 ? -1.539 51.712 -26.739 1.00 29.25 48 ASP B N 1
ATOM 1585 C CA . ASP B 1 48 ? -1.036 53.025 -26.349 1.00 28.85 48 ASP B CA 1
ATOM 1586 C C . ASP B 1 48 ? 0.009 52.920 -25.245 1.00 30.21 48 ASP B C 1
ATOM 1587 O O . ASP B 1 48 ? 1.020 53.620 -25.274 1.00 30.41 48 ASP B O 1
ATOM 1592 N N . LYS B 1 49 ? -0.244 52.044 -24.276 1.00 30.42 49 LYS B N 1
ATOM 1593 C CA . LYS B 1 49 ? 0.680 51.835 -23.164 1.00 34.23 49 LYS B CA 1
ATOM 1594 C C . LYS B 1 49 ? 2.029 51.330 -23.659 1.00 29.39 49 LYS B C 1
ATOM 1595 O O . LYS B 1 49 ? 3.075 51.844 -23.262 1.00 34.28 49 LYS B O 1
ATOM 1601 N N . ILE B 1 50 ? 1.995 50.320 -24.524 1.00 27.22 50 ILE B N 1
ATOM 1602 C CA . ILE B 1 50 ? 3.206 49.794 -25.142 1.00 27.79 50 ILE B CA 1
ATOM 1603 C C . ILE B 1 50 ? 3.951 50.916 -25.853 1.00 27.36 50 ILE B C 1
ATOM 1604 O O . ILE B 1 50 ? 5.155 51.098 -25.667 1.00 27.23 50 ILE B O 1
ATOM 1609 N N . TYR B 1 51 ? 3.213 51.672 -26.659 1.00 27.43 51 TYR B N 1
ATOM 1610 C CA . TYR B 1 51 ? 3.764 52.795 -27.402 1.00 25.98 51 TYR B CA 1
ATOM 1611 C C . TYR B 1 51 ? 4.429 53.818 -26.483 1.00 29.51 51 TYR B C 1
ATOM 1612 O O . TYR B 1 51 ? 5.556 54.239 -26.731 1.00 29.14 51 TYR B O 1
ATOM 1621 N N . ARG B 1 52 ? 3.733 54.204 -25.418 1.00 31.25 52 ARG B N 1
ATOM 1622 C CA . ARG B 1 52 ? 4.255 55.204 -24.488 1.00 36.51 52 ARG B CA 1
ATOM 1623 C C . ARG B 1 52 ? 5.489 54.725 -23.723 1.00 37.57 52 ARG B C 1
ATOM 1624 O O . ARG B 1 52 ? 6.407 55.506 -23.466 1.00 41.49 52 ARG B O 1
ATOM 1632 N N . ASP B 1 53 ? 5.512 53.445 -23.365 1.00 36.57 53 ASP B N 1
ATOM 1633 C CA . ASP B 1 53 ? 6.614 52.894 -22.579 1.00 31.02 53 ASP B CA 1
ATOM 1634 C C . ASP B 1 53 ? 7.895 52.703 -23.387 1.00 37.48 53 ASP B C 1
ATOM 1635 O O . ASP B 1 53 ? 8.996 52.839 -22.854 1.00 35.40 53 ASP B O 1
ATOM 1640 N N . LEU B 1 54 ? 7.751 52.384 -24.669 1.00 28.71 54 LEU B N 1
ATOM 1641 C CA . LEU B 1 54 ? 8.912 52.127 -25.518 1.00 27.19 54 LEU B CA 1
ATOM 1642 C C . LEU B 1 54 ? 9.384 53.371 -26.268 1.00 30.11 54 LEU B C 1
ATOM 1643 O O . LEU B 1 54 ? 10.502 53.405 -26.782 1.00 31.55 54 LEU B O 1
ATOM 1648 N N . GLN B 1 55 ? 8.522 54.383 -26.328 1.00 37.52 55 GLN B N 1
ATOM 1649 C CA . GLN B 1 55 ? 8.833 55.652 -26.993 1.00 45.26 55 GLN B CA 1
ATOM 1650 C C . GLN B 1 55 ? 10.209 56.270 -26.672 1.00 44.17 55 GLN B C 1
ATOM 1651 O O . GLN B 1 55 ? 10.909 56.699 -27.590 1.00 44.37 55 GLN B O 1
ATOM 1657 N N . PRO B 1 56 ? 10.602 56.326 -25.381 1.00 49.35 56 PRO B N 1
ATOM 1658 C CA . PRO B 1 56 ? 11.922 56.900 -25.077 1.00 52.88 56 PRO B CA 1
ATOM 1659 C C . PRO B 1 56 ? 13.099 56.178 -25.742 1.00 55.39 56 PRO B C 1
ATOM 1660 O O . PRO B 1 56 ? 14.010 56.839 -26.242 1.00 51.90 56 PRO B O 1
ATOM 1664 N N . ASN B 1 57 ? 13.085 54.849 -25.739 1.00 43.90 57 ASN B N 1
ATOM 1665 C CA . ASN B 1 57 ? 14.153 54.080 -26.371 1.00 39.47 57 ASN B CA 1
ATOM 1666 C C . ASN B 1 57 ? 14.027 54.041 -27.891 1.00 33.73 57 ASN B C 1
ATOM 1667 O O . ASN B 1 57 ? 15.001 53.787 -28.600 1.00 38.38 57 ASN B O 1
ATOM 1672 N N . PHE B 1 58 ? 12.821 54.295 -28.388 1.00 34.70 58 PHE B N 1
ATOM 1673 C CA . PHE B 1 58 ? 12.565 54.255 -29.823 1.00 32.67 58 PHE B CA 1
ATOM 1674 C C . PHE B 1 58 ? 11.806 55.495 -30.283 1.00 39.05 58 PHE B C 1
ATOM 1675 O O . PHE B 1 58 ? 10.584 55.461 -30.424 1.00 38.50 58 PHE B O 1
ATOM 1683 N N . PRO B 1 59 ? 12.536 56.597 -30.520 1.00 38.61 59 PRO B N 1
ATOM 1684 C CA . PRO B 1 59 ? 11.952 57.879 -30.930 1.00 41.30 59 PRO B CA 1
ATOM 1685 C C . PRO B 1 59 ? 11.220 57.781 -32.264 1.00 43.42 59 PRO B C 1
ATOM 1686 O O . PRO B 1 59 ? 10.315 58.572 -32.530 1.00 51.96 59 PRO B O 1
ATOM 1690 N N . ASN B 1 60 ? 11.614 56.816 -33.088 1.00 50.54 60 ASN B N 1
ATOM 1691 C CA . ASN B 1 60 ? 11.016 56.635 -34.404 1.00 57.89 60 ASN B CA 1
ATOM 1692 C C . ASN B 1 60 ? 9.843 55.657 -34.392 1.00 50.99 60 ASN B C 1
ATOM 1693 O O . ASN B 1 60 ? 9.326 55.281 -35.444 1.00 54.71 60 ASN B O 1
ATOM 1698 N N . MET B 1 61 ? 9.434 55.239 -33.198 1.00 37.20 61 MET B N 1
ATOM 1699 C CA . MET B 1 61 ? 8.295 54.340 -33.056 1.00 34.24 61 MET B CA 1
ATOM 1700 C C . MET B 1 61 ? 6.993 55.130 -33.072 1.00 30.68 61 MET B C 1
ATOM 1701 O O . MET B 1 61 ? 6.887 56.180 -32.440 1.00 34.60 61 MET B O 1
ATOM 1706 N N . SER B 1 62 ? 6.011 54.622 -33.808 1.00 32.37 62 SER B N 1
ATOM 1707 C CA . SER B 1 62 ? 4.684 55.217 -33.837 1.00 26.96 62 SER B CA 1
ATOM 1708 C C . SER B 1 62 ? 3.663 54.207 -33.326 1.00 27.67 62 SER B C 1
ATOM 1709 O O . SER B 1 62 ? 3.984 53.037 -33.124 1.00 26.09 62 SER B O 1
ATOM 1712 N N . LEU B 1 63 ? 2.432 54.659 -33.114 1.00 27.30 63 LEU B N 1
ATOM 1713 C CA . LEU B 1 63 ? 1.363 53.760 -32.701 1.00 22.19 63 LEU B CA 1
ATOM 1714 C C . LEU B 1 63 ? 1.130 52.708 -33.786 1.00 21.48 63 LEU B C 1
ATOM 1715 O O . LEU B 1 63 ? 0.837 51.546 -33.497 1.00 22.49 63 LEU B O 1
ATOM 1720 N N . ALA B 1 64 ? 1.269 53.127 -35.040 1.00 24.15 64 ALA B N 1
ATOM 1721 C CA . ALA B 1 64 ? 1.114 52.220 -36.170 1.00 22.31 64 ALA B CA 1
ATOM 1722 C C . ALA B 1 64 ? 2.127 51.079 -36.100 1.00 22.79 64 ALA B C 1
ATOM 1723 O O . ALA B 1 64 ? 1.805 49.935 -36.415 1.00 23.57 64 ALA B O 1
ATOM 1725 N N . THR B 1 65 ? 3.344 51.400 -35.672 1.00 23.88 65 THR B N 1
ATOM 1726 C CA . THR B 1 65 ? 4.392 50.398 -35.514 1.00 24.80 65 THR B CA 1
ATOM 1727 C C . THR B 1 65 ? 3.979 49.348 -34.488 1.00 22.71 65 THR B C 1
ATOM 1728 O O . THR B 1 65 ? 4.146 48.150 -34.706 1.00 22.23 65 THR B O 1
ATOM 1732 N N . VAL B 1 66 ? 3.428 49.812 -33.371 1.00 22.16 66 VAL B N 1
ATOM 1733 C CA . VAL B 1 66 ? 2.956 48.917 -32.322 1.00 20.27 66 VAL B CA 1
ATOM 1734 C C . VAL B 1 66 ? 1.827 48.012 -32.821 1.00 22.61 66 VAL B C 1
ATOM 1735 O O . VAL B 1 66 ? 1.853 46.801 -32.597 1.00 23.30 66 VAL B O 1
ATOM 1739 N N . TYR B 1 67 ? 0.848 48.599 -33.506 1.00 22.45 67 TYR B N 1
ATOM 1740 C CA . TYR B 1 67 ? -0.245 47.830 -34.100 1.00 23.95 67 TYR B CA 1
ATOM 1741 C C . TYR B 1 67 ? 0.286 46.761 -35.054 1.00 24.72 67 TYR B C 1
ATOM 1742 O O . TYR B 1 67 ? -0.164 45.614 -35.030 1.00 28.12 67 TYR B O 1
ATOM 1751 N N . ASN B 1 68 ? 1.244 47.150 -35.891 1.00 25.01 68 ASN B N 1
ATOM 1752 C CA . ASN B 1 68 ? 1.836 46.240 -36.867 1.00 27.66 68 ASN B CA 1
ATOM 1753 C C . ASN B 1 68 ? 2.478 45.035 -36.193 1.00 28.57 68 ASN B C 1
ATOM 1754 O O . ASN B 1 68 ? 2.288 43.893 -36.618 1.00 29.29 68 ASN B O 1
ATOM 1759 N N . ASN B 1 69 ? 3.236 45.299 -35.136 1.00 25.41 69 ASN B N 1
ATOM 1760 C CA . ASN B 1 69 ? 3.923 44.238 -34.408 1.00 25.08 69 ASN B CA 1
ATOM 1761 C C . ASN B 1 69 ? 2.964 43.339 -33.634 1.00 26.62 69 ASN B C 1
ATOM 1762 O O . ASN B 1 69 ? 3.139 42.121 -33.599 1.00 29.04 69 ASN B O 1
ATOM 1767 N N . LEU B 1 70 ? 1.954 43.943 -33.014 1.00 23.78 70 LEU B N 1
ATOM 1768 C CA . LEU B 1 70 ? 0.936 43.187 -32.290 1.00 26.70 70 LEU B CA 1
ATOM 1769 C C . LEU B 1 70 ? 0.158 42.271 -33.230 1.00 28.92 70 LEU B C 1
ATOM 1770 O O . LEU B 1 70 ? -0.195 41.151 -32.864 1.00 30.46 70 LEU B O 1
ATOM 1775 N N . LYS B 1 71 ? -0.096 42.757 -34.442 1.00 31.15 71 LYS B N 1
ATOM 1776 C CA . LYS B 1 71 ? -0.800 41.985 -35.462 1.00 34.98 71 LYS B CA 1
ATOM 1777 C C . LYS B 1 71 ? -0.058 40.693 -35.789 1.00 40.62 71 LYS B C 1
ATOM 1778 O O . LYS B 1 71 ? -0.664 39.626 -35.885 1.00 36.18 71 LYS B O 1
ATOM 1784 N N . VAL B 1 72 ? 1.257 40.796 -35.952 1.00 32.78 72 VAL B N 1
ATOM 1785 C CA . VAL B 1 72 ? 2.091 39.629 -36.214 1.00 31.45 72 VAL B CA 1
ATOM 1786 C C . VAL B 1 72 ? 2.053 38.656 -35.038 1.00 33.45 72 VAL B C 1
ATOM 1787 O O . VAL B 1 72 ? 1.829 37.459 -35.217 1.00 31.88 72 VAL B O 1
ATOM 1791 N N . LEU B 1 73 ? 2.257 39.178 -33.833 1.00 27.23 73 LEU B N 1
ATOM 1792 C CA . LEU B 1 73 ? 2.287 38.344 -32.633 1.00 30.86 73 LEU B CA 1
ATOM 1793 C C . LEU B 1 73 ? 0.947 37.669 -32.336 1.00 38.01 73 LEU B C 1
ATOM 1794 O O . LEU B 1 73 ? 0.910 36.510 -31.922 1.00 36.29 73 LEU B O 1
ATOM 1799 N N . VAL B 1 74 ? -0.146 38.396 -32.545 1.00 32.09 74 VAL B N 1
ATOM 1800 C CA . VAL B 1 74 ? -1.480 37.844 -32.324 1.00 41.24 74 VAL B CA 1
ATOM 1801 C C . VAL B 1 74 ? -1.779 36.731 -33.325 1.00 40.57 74 VAL B C 1
ATOM 1802 O O . VAL B 1 74 ? -2.270 35.665 -32.953 1.00 48.58 74 VAL B O 1
ATOM 1806 N N . ASP B 1 75 ? -1.464 36.979 -34.593 1.00 36.83 75 ASP B N 1
ATOM 1807 C CA . ASP B 1 75 ? -1.706 35.998 -35.646 1.00 40.31 75 ASP B CA 1
ATOM 1808 C C . ASP B 1 75 ? -0.827 34.758 -35.498 1.00 51.41 75 ASP B C 1
ATOM 1809 O O . ASP B 1 75 ? -1.288 33.637 -35.707 1.00 43.04 75 ASP B O 1
ATOM 1814 N N . GLU B 1 76 ? 0.437 34.960 -35.136 1.00 40.73 76 GLU B N 1
ATOM 1815 C CA . GLU B 1 76 ? 1.365 33.843 -34.973 1.00 43.35 76 GLU B CA 1
ATOM 1816 C C . GLU B 1 76 ? 1.140 33.095 -33.657 1.00 38.75 76 GLU B C 1
ATOM 1817 O O . GLU B 1 76 ? 1.790 32.085 -33.390 1.00 40.48 76 GLU B O 1
ATOM 1823 N N . GLY B 1 77 ? 0.224 33.604 -32.838 1.00 46.34 77 GLY B N 1
ATOM 1824 C CA . GLY B 1 77 ? -0.243 32.888 -31.663 1.00 47.53 77 GLY B CA 1
ATOM 1825 C C . GLY B 1 77 ? 0.568 33.055 -30.393 1.00 52.81 77 GLY B C 1
ATOM 1826 O O . GLY B 1 77 ? 0.628 32.141 -29.570 1.00 48.95 77 GLY B O 1
ATOM 1827 N N . PHE B 1 78 ? 1.181 34.221 -30.217 1.00 44.00 78 PHE B N 1
ATOM 1828 C CA . PHE B 1 78 ? 1.994 34.468 -29.030 1.00 41.04 78 PHE B CA 1
ATOM 1829 C C . PHE B 1 78 ? 1.387 35.525 -28.110 1.00 37.32 78 PHE B C 1
ATOM 1830 O O . PHE B 1 78 ? 1.816 35.685 -26.967 1.00 39.70 78 PHE B O 1
ATOM 1838 N N . VAL B 1 79 ? 0.389 36.244 -28.614 1.00 38.93 79 VAL B N 1
ATOM 1839 C CA . VAL B 1 79 ? -0.288 37.279 -27.838 1.00 37.07 79 VAL B CA 1
ATOM 1840 C C . VAL B 1 79 ? -1.799 37.204 -28.058 1.00 28.40 79 VAL B C 1
ATOM 1841 O O . VAL B 1 79 ? -2.258 36.995 -29.180 1.00 43.73 79 VAL B O 1
ATOM 1845 N N . SER B 1 80 ? -2.566 37.362 -26.984 1.00 48.26 80 SER B N 1
ATOM 1846 C CA . SER B 1 80 ? -4.022 37.358 -27.078 1.00 56.88 80 SER B CA 1
ATOM 1847 C C . SER B 1 80 ? -4.617 38.741 -26.825 1.00 50.71 80 SER B C 1
ATOM 1848 O O . SER B 1 80 ? -4.146 39.482 -25.962 1.00 54.39 80 SER B O 1
ATOM 1851 N N . GLU B 1 81 ? -5.648 39.085 -27.590 1.00 51.02 81 GLU B N 1
ATOM 1852 C CA . GLU B 1 81 ? -6.397 40.311 -27.352 1.00 52.50 81 GLU B CA 1
ATOM 1853 C C . GLU B 1 81 ? -7.459 40.034 -26.298 1.00 55.30 81 GLU B C 1
ATOM 1854 O O . GLU B 1 81 ? -8.301 39.153 -26.476 1.00 49.61 81 GLU B O 1
ATOM 1860 N N . LEU B 1 82 ? -7.421 40.781 -25.201 1.00 45.41 82 LEU B N 1
ATOM 1861 C CA . LEU B 1 82 ? -8.388 40.587 -24.127 1.00 49.11 82 LEU B CA 1
ATOM 1862 C C . LEU B 1 82 ? -9.351 41.763 -24.025 1.00 41.41 82 LEU B C 1
ATOM 1863 O O . LEU B 1 82 ? -9.036 42.875 -24.449 1.00 43.85 82 LEU B O 1
ATOM 1868 N N . LYS B 1 83 ? -10.524 41.508 -23.456 1.00 46.13 83 LYS B N 1
ATOM 1869 C CA . LYS B 1 83 ? -11.529 42.546 -23.284 1.00 51.51 83 LYS B CA 1
ATOM 1870 C C . LYS B 1 83 ? -12.002 42.643 -21.844 1.00 59.13 83 LYS B C 1
ATOM 1871 O O . LYS B 1 83 ? -12.100 41.640 -21.138 1.00 50.51 83 LYS B O 1
ATOM 1877 N N . ILE B 1 84 ? -12.287 43.866 -21.415 1.00 59.61 84 ILE B N 1
ATOM 1878 C CA . ILE B 1 84 ? -12.961 44.098 -20.149 1.00 69.98 84 ILE B CA 1
ATOM 1879 C C . ILE B 1 84 ? -14.329 44.689 -20.466 1.00 77.19 84 ILE B C 1
ATOM 1880 O O . ILE B 1 84 ? -14.463 45.482 -21.397 1.00 74.64 84 ILE B O 1
ATOM 1885 N N . SER B 1 85 ? -15.345 44.283 -19.710 1.00 83.14 85 SER B N 1
ATOM 1886 C CA . SER B 1 85 ? -16.703 44.770 -19.925 1.00 80.45 85 SER B CA 1
ATOM 1887 C C . SER B 1 85 ? -16.774 46.291 -19.810 1.00 77.39 85 SER B C 1
ATOM 1888 O O . SER B 1 85 ? -16.075 46.890 -18.989 1.00 75.06 85 SER B O 1
ATOM 1891 N N . ASN B 1 86 ? -17.603 46.898 -20.660 1.00 81.60 86 ASN B N 1
ATOM 1892 C CA . ASN B 1 86 ? -17.841 48.347 -20.677 1.00 87.76 86 ASN B CA 1
ATOM 1893 C C . ASN B 1 86 ? -16.668 49.171 -21.227 1.00 81.90 86 ASN B C 1
ATOM 1894 O O . ASN B 1 86 ? -16.798 50.371 -21.471 1.00 75.72 86 ASN B O 1
ATOM 1899 N N . ASP B 1 87 ? -15.533 48.512 -21.441 1.00 68.93 87 ASP B N 1
ATOM 1900 C CA . ASP B 1 87 ? -14.345 49.163 -21.983 1.00 59.15 87 ASP B CA 1
ATOM 1901 C C . ASP B 1 87 ? -14.073 48.651 -23.397 1.00 56.44 87 ASP B C 1
ATOM 1902 O O . ASP B 1 87 ? -13.963 47.444 -23.615 1.00 59.00 87 ASP B O 1
ATOM 1907 N N . LEU B 1 88 ? -13.967 49.569 -24.354 1.00 49.68 88 LEU B N 1
ATOM 1908 C CA . LEU B 1 88 ? -13.714 49.198 -25.744 1.00 46.56 88 LEU B CA 1
ATOM 1909 C C . LEU B 1 88 ? -12.228 49.023 -26.039 1.00 43.36 88 LEU B C 1
ATOM 1910 O O . LEU B 1 88 ? -11.856 48.554 -27.115 1.00 44.67 88 LEU B O 1
ATOM 1915 N N . THR B 1 89 ? -11.383 49.410 -25.090 1.00 36.05 89 THR B N 1
ATOM 1916 C CA . THR B 1 89 ? -9.940 49.299 -25.273 1.00 34.11 89 THR B CA 1
ATOM 1917 C C . THR B 1 89 ? -9.496 47.842 -25.328 1.00 34.55 89 THR B C 1
ATOM 1918 O O . THR B 1 89 ? -9.850 47.042 -24.464 1.00 33.98 89 THR B O 1
ATOM 1922 N N . THR B 1 90 ? -8.726 47.501 -26.355 1.00 33.14 90 THR B N 1
ATOM 1923 C CA . THR B 1 90 ? -8.159 46.166 -26.455 1.00 32.24 90 THR B CA 1
ATOM 1924 C C . THR B 1 90 ? -6.891 46.090 -25.620 1.00 30.23 90 THR B C 1
ATOM 1925 O O . THR B 1 90 ? -6.012 46.946 -25.728 1.00 29.35 90 THR B O 1
ATOM 1929 N N . TYR B 1 91 ? -6.810 45.071 -24.773 1.00 34.30 91 TYR B N 1
ATOM 1930 C CA . TYR B 1 91 ? -5.618 44.846 -23.973 1.00 30.94 91 TYR B CA 1
ATOM 1931 C C . TYR B 1 91 ? -4.928 43.574 -24.435 1.00 33.73 91 TYR B C 1
ATOM 1932 O O . TYR B 1 91 ? -5.577 42.638 -24.902 1.00 36.75 91 TYR B O 1
ATOM 1941 N N . TYR B 1 92 ? -3.607 43.548 -24.312 1.00 34.35 92 TYR B N 1
ATOM 1942 C CA . TYR B 1 92 ? -2.817 42.461 -24.869 1.00 34.60 92 TYR B CA 1
ATOM 1943 C C . TYR B 1 92 ? -2.049 41.715 -23.787 1.00 31.91 92 TYR B C 1
ATOM 1944 O O . TYR B 1 92 ? -1.602 42.307 -22.809 1.00 34.78 92 TYR B O 1
ATOM 1953 N N . ASP B 1 93 ? -1.901 40.408 -23.970 1.00 37.27 93 ASP B N 1
ATOM 1954 C CA . ASP B 1 93 ? -1.192 39.581 -23.005 1.00 40.84 93 ASP B CA 1
ATOM 1955 C C . ASP B 1 93 ? -0.344 38.536 -23.711 1.00 29.41 93 ASP B C 1
ATOM 1956 O O . ASP B 1 93 ? -0.836 37.801 -24.565 1.00 35.31 93 ASP B O 1
ATOM 1961 N N . PHE B 1 94 ? 0.932 38.471 -23.350 1.00 39.23 94 PHE B N 1
ATOM 1962 C CA . PHE B 1 94 ? 1.818 37.457 -23.903 1.00 38.27 94 PHE B CA 1
ATOM 1963 C C . PHE B 1 94 ? 1.556 36.120 -23.216 1.00 45.24 94 PHE B C 1
ATOM 1964 O O . PHE B 1 94 ? 1.545 36.042 -21.988 1.00 41.62 94 PHE B O 1
ATOM 1972 N N . MET B 1 95 ? 1.340 35.072 -24.006 1.00 39.55 95 MET B N 1
ATOM 1973 C CA . MET B 1 95 ? 1.132 33.736 -23.450 1.00 43.05 95 MET B CA 1
ATOM 1974 C C . MET B 1 95 ? 1.907 32.664 -24.221 1.00 36.65 95 MET B C 1
ATOM 1975 O O . MET B 1 95 ? 1.691 31.466 -24.032 1.00 44.32 95 MET B O 1
ATOM 1980 N N . GLY B 1 96 ? 2.829 33.111 -25.071 1.00 37.65 96 GLY B N 1
ATOM 1981 C CA . GLY B 1 96 ? 3.640 32.218 -25.880 1.00 35.42 96 GLY B CA 1
ATOM 1982 C C . GLY B 1 96 ? 4.374 31.150 -25.088 1.00 29.24 96 GLY B C 1
ATOM 1983 O O . GLY B 1 96 ? 4.790 31.371 -23.952 1.00 36.18 96 GLY B O 1
ATOM 1984 N N . HIS B 1 97 ? 4.537 29.988 -25.707 1.00 25.75 97 HIS B N 1
ATOM 1985 C CA . HIS B 1 97 ? 5.146 28.834 -25.060 1.00 24.50 97 HIS B CA 1
ATOM 1986 C C . HIS B 1 97 ? 6.671 28.875 -25.100 1.00 25.93 97 HIS B C 1
ATOM 1987 O O . HIS B 1 97 ? 7.276 29.776 -25.681 1.00 25.28 97 HIS B O 1
ATOM 1994 N N . GLN B 1 98 ? 7.288 27.874 -24.485 1.00 25.21 98 GLN B N 1
ATOM 1995 C CA . GLN B 1 98 ? 8.728 27.695 -24.573 1.00 23.06 98 GLN B CA 1
ATOM 1996 C C . GLN B 1 98 ? 9.020 26.207 -24.715 1.00 19.91 98 GLN B C 1
ATOM 1997 O O . GLN B 1 98 ? 8.105 25.381 -24.700 1.00 22.81 98 GLN B O 1
ATOM 2003 N N . HIS B 1 99 ? 10.294 25.866 -24.837 1.00 21.07 99 HIS B N 1
ATOM 2004 C CA . HIS B 1 99 ? 10.685 24.468 -24.943 1.00 21.84 99 HIS B CA 1
ATOM 2005 C C . HIS B 1 99 ? 11.776 24.143 -23.938 1.00 21.17 99 HIS B C 1
ATOM 2006 O O . HIS B 1 99 ? 12.803 24.816 -23.881 1.00 24.25 99 HIS B O 1
ATOM 2013 N N . VAL B 1 100 ? 11.531 23.101 -23.149 1.00 18.70 100 VAL B N 1
ATOM 2014 C CA . VAL B 1 100 ? 12.373 22.751 -22.014 1.00 19.73 100 VAL B CA 1
ATOM 2015 C C . VAL B 1 100 ? 12.983 21.366 -22.204 1.00 17.78 100 VAL B C 1
ATOM 2016 O O . VAL B 1 100 ? 12.314 20.444 -22.664 1.00 18.39 100 VAL B O 1
ATOM 2020 N N . ASN B 1 101 ? 14.255 21.220 -21.850 1.00 20.58 101 ASN B N 1
ATOM 2021 C CA . ASN B 1 101 ? 14.910 19.918 -21.928 1.00 19.74 101 ASN B CA 1
ATOM 2022 C C . ASN B 1 101 ? 14.575 19.009 -20.753 1.00 21.17 101 ASN B C 1
ATOM 2023 O O . ASN B 1 101 ? 14.390 19.471 -19.628 1.00 20.74 101 ASN B O 1
ATOM 2028 N N . VAL B 1 102 ? 14.494 17.713 -21.023 1.00 19.84 102 VAL B N 1
ATOM 2029 C CA . VAL B 1 102 ? 14.496 16.725 -19.955 1.00 19.03 102 VAL B CA 1
ATOM 2030 C C . VAL B 1 102 ? 15.708 15.823 -20.168 1.00 18.52 102 VAL B C 1
ATOM 2031 O O . VAL B 1 102 ? 15.904 15.270 -21.252 1.00 24.15 102 VAL B O 1
ATOM 2035 N N . VAL B 1 103 ? 16.543 15.710 -19.142 1.00 20.96 103 VAL B N 1
ATOM 2036 C CA . VAL B 1 103 ? 17.807 14.995 -19.264 1.00 19.57 103 VAL B CA 1
ATOM 2037 C C . VAL B 1 103 ? 17.772 13.696 -18.473 1.00 21.96 103 VAL B C 1
ATOM 2038 O O . VAL B 1 103 ? 17.332 13.680 -17.325 1.00 19.58 103 VAL B O 1
ATOM 2042 N N . CYS B 1 104 ? 18.229 12.605 -19.083 1.00 18.65 104 CYS B N 1
ATOM 2043 C CA . CYS B 1 104 ? 18.247 11.324 -18.390 1.00 19.20 104 CYS B CA 1
ATOM 2044 C C . CYS B 1 104 ? 19.372 11.281 -17.368 1.00 20.31 104 CYS B C 1
ATOM 2045 O O . CYS B 1 104 ? 20.536 11.491 -17.705 1.00 22.56 104 CYS B O 1
ATOM 2048 N N . GLU B 1 105 ? 19.010 11.006 -16.119 1.00 20.81 105 GLU B N 1
ATOM 2049 C CA . GLU B 1 105 ? 19.969 10.953 -15.024 1.00 24.69 105 GLU B CA 1
ATOM 2050 C C . GLU B 1 105 ? 20.997 9.846 -15.230 1.00 25.01 105 GLU B C 1
ATOM 2051 O O . GLU B 1 105 ? 22.129 9.947 -14.760 1.00 28.75 105 GLU B O 1
ATOM 2057 N N . ILE B 1 106 ? 20.597 8.793 -15.935 1.00 21.88 106 ILE B N 1
ATOM 2058 C CA . ILE B 1 106 ? 21.449 7.619 -16.116 1.00 25.73 106 ILE B CA 1
ATOM 2059 C C . ILE B 1 106 ? 22.367 7.685 -17.341 1.00 28.78 106 ILE B C 1
ATOM 2060 O O . ILE B 1 106 ? 23.568 7.435 -17.231 1.00 31.86 106 ILE B O 1
ATOM 2065 N N . CYS B 1 107 ? 21.809 8.018 -18.503 1.00 23.53 107 CYS B N 1
ATOM 2066 C CA . CYS B 1 107 ? 22.585 7.973 -19.744 1.00 22.96 107 CYS B CA 1
ATOM 2067 C C . CYS B 1 107 ? 22.880 9.348 -20.337 1.00 26.44 107 CYS B C 1
ATOM 2068 O O . CYS B 1 107 ? 23.724 9.474 -21.224 1.00 26.80 107 CYS B O 1
ATOM 2071 N N . GLY B 1 108 ? 22.184 10.373 -19.852 1.00 21.62 108 GLY B N 1
ATOM 2072 C CA . GLY B 1 108 ? 22.426 11.736 -20.293 1.00 22.86 108 GLY B CA 1
ATOM 2073 C C . GLY B 1 108 ? 21.682 12.146 -21.549 1.00 26.74 108 GLY B C 1
ATOM 2074 O O . GLY B 1 108 ? 21.825 13.277 -22.021 1.00 30.03 108 GLY B O 1
ATOM 2075 N N . LYS B 1 109 ? 20.884 11.233 -22.092 1.00 23.34 109 LYS B N 1
ATOM 2076 C CA . LYS B 1 109 ? 20.118 11.526 -23.295 1.00 21.99 109 LYS B CA 1
ATOM 2077 C C . LYS B 1 109 ? 19.115 12.639 -23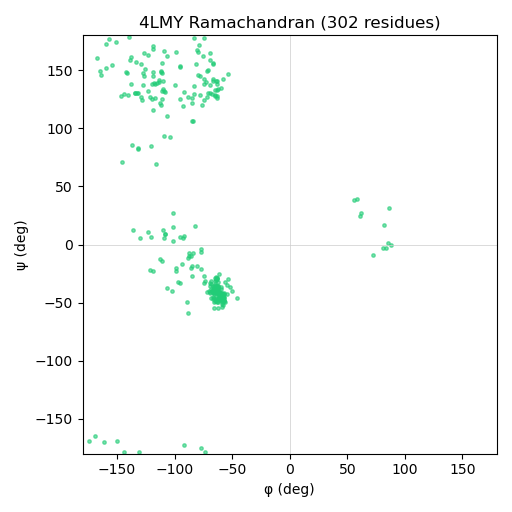.028 1.00 27.59 109 LYS B C 1
ATOM 2078 O O . LYS B 1 109 ? 18.471 12.674 -21.978 1.00 23.21 109 LYS B O 1
ATOM 2084 N N . ILE B 1 110 ? 18.999 13.547 -23.989 1.00 23.17 110 ILE B N 1
ATOM 2085 C CA . ILE B 1 110 ? 18.153 14.721 -23.847 1.00 24.43 110 ILE B CA 1
ATOM 2086 C C . ILE B 1 110 ? 16.943 14.658 -24.766 1.00 25.42 110 ILE B C 1
ATOM 2087 O O . ILE B 1 110 ? 17.061 14.355 -25.953 1.00 29.84 110 ILE B O 1
ATOM 2092 N N . ALA B 1 111 ? 15.777 14.936 -24.199 1.00 23.71 111 ALA B N 1
ATOM 2093 C CA . ALA B 1 111 ? 14.572 15.152 -24.977 1.00 20.71 111 ALA B CA 1
ATOM 2094 C C . ALA B 1 111 ? 14.058 16.535 -24.604 1.00 28.47 111 ALA B C 1
ATOM 2095 O O . ALA B 1 111 ? 14.472 17.098 -23.592 1.00 29.17 111 ALA B O 1
ATOM 2097 N N . ASP B 1 112 ? 13.175 17.093 -25.420 1.00 25.48 112 ASP B N 1
ATOM 2098 C CA . ASP B 1 112 ? 12.576 18.378 -25.086 1.00 25.27 112 ASP B CA 1
ATOM 2099 C C . ASP B 1 112 ? 11.060 18.315 -25.188 1.00 26.50 112 ASP B C 1
ATOM 2100 O O . ASP B 1 112 ? 10.509 17.474 -25.900 1.00 26.74 112 ASP B O 1
ATOM 2105 N N . PHE B 1 113 ? 10.389 19.198 -24.457 1.00 22.63 113 PHE B N 1
ATOM 2106 C CA . PHE B 1 113 ? 8.934 19.263 -24.479 1.00 22.73 113 PHE B CA 1
ATOM 2107 C C . PHE B 1 113 ? 8.451 20.710 -24.514 1.00 24.25 113 PHE B C 1
ATOM 2108 O O . PHE B 1 113 ? 9.199 21.637 -24.192 1.00 22.69 113 PHE B O 1
ATOM 2116 N N . MET B 1 114 ? 7.198 20.896 -24.911 1.00 20.93 114 MET B N 1
ATOM 2117 C CA . MET B 1 114 ? 6.611 22.226 -25.001 1.00 22.58 114 MET B CA 1
ATOM 2118 C C . MET B 1 114 ? 5.984 22.628 -23.682 1.00 23.45 114 MET B C 1
ATOM 2119 O O . MET B 1 114 ? 5.154 21.902 -23.135 1.00 24.39 114 MET B O 1
ATOM 2124 N N . ASP B 1 115 ? 6.370 23.797 -23.184 1.00 25.16 115 ASP B N 1
ATOM 2125 C CA . ASP B 1 115 ? 5.881 24.276 -21.900 1.00 24.45 115 ASP B CA 1
ATOM 2126 C C . ASP B 1 115 ? 5.117 25.592 -22.009 1.00 24.42 115 ASP B C 1
ATOM 2127 O O . ASP B 1 115 ? 5.526 26.498 -22.731 1.00 26.13 115 ASP B O 1
ATOM 2132 N N . VAL B 1 116 ? 4.010 25.688 -21.279 1.00 33.55 116 VAL B N 1
ATOM 2133 C CA . VAL B 1 116 ? 3.270 26.940 -21.154 1.00 36.02 116 VAL B CA 1
ATOM 2134 C C . VAL B 1 116 ? 3.135 27.333 -19.683 1.00 32.06 116 VAL B C 1
ATOM 2135 O O . VAL B 1 116 ? 2.393 28.255 -19.341 1.00 40.28 116 VAL B O 1
ATOM 2139 N N . ASP B 1 117 ? 3.864 26.638 -18.814 1.00 29.90 117 ASP B N 1
ATOM 2140 C CA . ASP B 1 117 ? 3.677 26.792 -17.371 1.00 30.36 117 ASP B CA 1
ATOM 2141 C C . ASP B 1 117 ? 4.650 27.757 -16.688 1.00 31.14 117 ASP B C 1
ATOM 2142 O O . ASP B 1 117 ? 4.291 28.402 -15.703 1.00 32.25 117 ASP B O 1
ATOM 2147 N N . VAL B 1 118 ? 5.876 27.849 -17.195 1.00 33.98 118 VAL B N 1
ATOM 2148 C CA . VAL B 1 118 ? 6.888 28.708 -16.574 1.00 34.29 118 VAL B CA 1
ATOM 2149 C C . VAL B 1 118 ? 6.495 30.187 -16.585 1.00 36.75 118 VAL B C 1
ATOM 2150 O O . VAL B 1 118 ? 6.830 30.929 -15.664 1.00 34.51 118 VAL B O 1
ATOM 2154 N N . MET B 1 119 ? 5.767 30.614 -17.612 1.00 30.39 119 MET B N 1
ATOM 2155 C CA . MET B 1 119 ? 5.286 31.988 -17.649 1.00 31.77 119 MET B CA 1
ATOM 2156 C C . MET B 1 119 ? 4.338 32.261 -16.480 1.00 33.73 119 MET B C 1
ATOM 2157 O O . MET B 1 119 ? 4.327 33.357 -15.919 1.00 29.23 119 MET B O 1
ATOM 2162 N N . ASP B 1 120 ? 3.551 31.258 -16.106 1.00 34.18 120 ASP B N 1
ATOM 2163 C CA . ASP B 1 120 ? 2.676 31.389 -14.945 1.00 34.64 120 ASP B CA 1
ATOM 2164 C C . ASP B 1 120 ? 3.488 31.470 -13.655 1.00 29.56 120 ASP B C 1
ATOM 2165 O O . ASP B 1 120 ? 3.080 32.128 -12.694 1.00 31.92 120 ASP B O 1
ATOM 2170 N N . ILE B 1 121 ? 4.639 30.803 -13.641 1.00 28.96 121 ILE B N 1
ATOM 2171 C CA . ILE B 1 121 ? 5.572 30.891 -12.525 1.00 26.98 121 ILE B CA 1
ATOM 2172 C C . ILE B 1 121 ? 6.114 32.309 -12.443 1.00 27.77 121 ILE B C 1
ATOM 2173 O O . ILE B 1 121 ? 6.226 32.881 -11.364 1.00 24.97 121 ILE B O 1
ATOM 2178 N N . ALA B 1 122 ? 6.439 32.871 -13.603 1.00 25.90 122 ALA B N 1
ATOM 2179 C CA . ALA B 1 122 ? 6.954 34.235 -13.690 1.00 26.70 122 ALA B CA 1
ATOM 2180 C C . ALA B 1 122 ? 5.973 35.250 -13.118 1.00 25.20 122 ALA B C 1
ATOM 2181 O O . ALA B 1 122 ? 6.370 36.190 -12.425 1.00 24.59 122 ALA B O 1
ATOM 2183 N N . LYS B 1 123 ? 4.693 35.059 -13.420 1.00 23.01 123 LYS B N 1
ATOM 2184 C CA . LYS B 1 123 ? 3.646 35.934 -12.910 1.00 24.73 123 LYS B CA 1
ATOM 2185 C C . LYS B 1 123 ? 3.535 35.839 -11.389 1.00 22.81 123 LYS B C 1
ATOM 2186 O O . LYS B 1 123 ? 3.488 36.859 -10.698 1.00 22.19 123 LYS B O 1
ATOM 2192 N N . GLU B 1 124 ? 3.492 34.614 -10.872 1.00 22.06 124 GLU B N 1
ATOM 2193 C CA . GLU B 1 124 ? 3.424 34.405 -9.429 1.00 22.32 124 GLU B CA 1
ATOM 2194 C C . GLU B 1 124 ? 4.657 34.936 -8.710 1.00 21.15 124 GLU B C 1
ATOM 2195 O O . GLU B 1 124 ? 4.551 35.520 -7.626 1.00 22.54 124 GLU B O 1
ATOM 2201 N N . ALA B 1 125 ? 5.824 34.722 -9.312 1.00 20.98 125 ALA B N 1
ATOM 2202 C CA . ALA B 1 125 ? 7.073 35.216 -8.746 1.00 23.92 125 ALA B CA 1
ATOM 2203 C C . ALA B 1 125 ? 7.011 36.728 -8.570 1.00 18.03 125 ALA B C 1
ATOM 2204 O O . ALA B 1 125 ? 7.368 37.259 -7.515 1.00 21.45 125 ALA B O 1
ATOM 2206 N N . HIS B 1 126 ? 6.537 37.419 -9.599 1.00 18.48 126 HIS B N 1
ATOM 2207 C CA . HIS B 1 126 ? 6.417 38.870 -9.536 1.00 18.06 126 HIS B CA 1
ATOM 2208 C C . HIS B 1 126 ? 5.418 39.312 -8.475 1.00 17.20 126 HIS B C 1
ATOM 2209 O O . HIS B 1 126 ? 5.709 40.190 -7.667 1.00 19.65 126 HIS B O 1
ATOM 2216 N N . GLU B 1 127 ? 4.238 38.700 -8.485 1.00 17.49 127 GLU B N 1
ATOM 2217 C CA . GLU B 1 127 ? 3.167 39.125 -7.589 1.00 17.76 127 GLU B CA 1
ATOM 2218 C C . GLU B 1 127 ? 3.554 38.985 -6.123 1.00 16.92 127 GLU B C 1
ATOM 2219 O O . GLU B 1 127 ? 3.282 39.877 -5.319 1.00 17.74 127 GLU B O 1
ATOM 2225 N N . GLN B 1 128 ? 4.208 37.877 -5.787 1.00 15.13 128 GLN B N 1
ATOM 2226 C CA . GLN B 1 128 ? 4.500 37.559 -4.390 1.00 14.73 128 GLN B CA 1
ATOM 2227 C C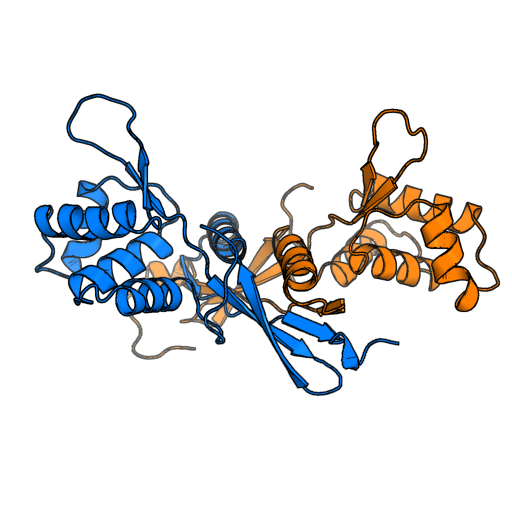 . GLN B 1 128 ? 5.769 38.208 -3.837 1.00 17.87 128 GLN B C 1
ATOM 2228 O O . GLN B 1 128 ? 5.942 38.293 -2.619 1.00 20.46 128 GLN B O 1
ATOM 2234 N N . THR B 1 129 ? 6.656 38.655 -4.722 1.00 17.91 129 THR B N 1
ATOM 2235 C CA . THR B 1 129 ? 7.946 39.187 -4.284 1.00 17.82 129 THR B CA 1
ATOM 2236 C C . THR B 1 129 ? 8.164 40.644 -4.676 1.00 19.47 129 THR B C 1
ATOM 2237 O O . THR B 1 129 ? 8.965 41.345 -4.057 1.00 19.86 129 THR B O 1
ATOM 2241 N N . GLY B 1 130 ? 7.460 41.097 -5.709 1.00 16.03 130 GLY B N 1
ATOM 2242 C CA . GLY B 1 130 ? 7.674 42.432 -6.235 1.00 17.15 130 GLY B CA 1
ATOM 2243 C C . GLY B 1 130 ? 8.865 42.537 -7.177 1.00 17.00 130 GLY B C 1
ATOM 2244 O O . GLY B 1 130 ? 9.131 43.608 -7.720 1.00 20.20 130 GLY B O 1
ATOM 2245 N N . TYR B 1 131 ? 9.588 41.436 -7.365 1.00 18.70 131 TYR B N 1
ATOM 2246 C CA . TYR B 1 131 ? 10.691 41.406 -8.328 1.00 19.78 131 TYR B CA 1
ATOM 2247 C C . TYR B 1 131 ? 10.177 41.549 -9.759 1.00 23.51 131 TYR B C 1
ATOM 2248 O O . TYR B 1 131 ? 9.138 40.988 -10.115 1.00 21.37 131 TYR B O 1
ATOM 2257 N N . LYS B 1 132 ? 10.909 42.294 -10.582 1.00 19.92 132 LYS B N 1
ATOM 2258 C CA . LYS B 1 132 ? 10.670 42.277 -12.017 1.00 21.78 132 LYS B CA 1
ATOM 2259 C C . LYS B 1 132 ? 11.447 41.097 -12.574 1.00 19.87 132 LYS B C 1
ATOM 2260 O O . LYS B 1 132 ? 12.673 41.138 -12.646 1.00 21.21 132 LYS B O 1
ATOM 2266 N N . VAL B 1 133 ? 10.732 40.040 -12.946 1.00 22.68 133 VAL B N 1
ATOM 2267 C CA . VAL B 1 133 ? 11.359 38.784 -13.350 1.00 19.62 133 VAL B CA 1
ATOM 2268 C C . VAL B 1 133 ? 12.090 38.902 -14.687 1.00 23.00 133 VAL B C 1
ATOM 2269 O O . VAL B 1 133 ? 11.531 39.391 -15.666 1.00 28.26 133 VAL B O 1
ATOM 2273 N N . THR B 1 134 ? 13.338 38.444 -14.715 1.00 22.76 134 THR B N 1
ATOM 2274 C CA . THR B 1 134 ? 14.171 38.528 -15.913 1.00 26.32 134 THR B CA 1
ATOM 2275 C C . THR B 1 134 ? 14.267 37.192 -16.642 1.00 28.79 134 THR B C 1
ATOM 2276 O O . THR B 1 134 ? 14.241 37.142 -17.873 1.00 28.21 134 THR B O 1
ATOM 2280 N N . ARG B 1 135 ? 14.390 36.112 -15.880 1.00 24.41 135 ARG B N 1
ATOM 2281 C CA . ARG B 1 135 ? 14.555 34.786 -16.461 1.00 25.53 135 ARG B CA 1
ATOM 2282 C C . ARG B 1 135 ? 14.291 33.688 -15.438 1.00 27.59 135 ARG B C 1
ATOM 2283 O O . ARG B 1 135 ? 14.583 33.837 -14.251 1.00 24.82 135 ARG B O 1
ATOM 2291 N N . ILE B 1 136 ? 13.731 32.579 -15.904 1.00 24.56 136 ILE B N 1
ATOM 2292 C CA . ILE B 1 136 ? 13.556 31.413 -15.052 1.00 25.51 136 ILE B CA 1
ATOM 2293 C C . ILE B 1 136 ? 14.065 30.180 -15.786 1.00 25.80 136 ILE B C 1
ATOM 2294 O O . ILE B 1 136 ? 13.287 29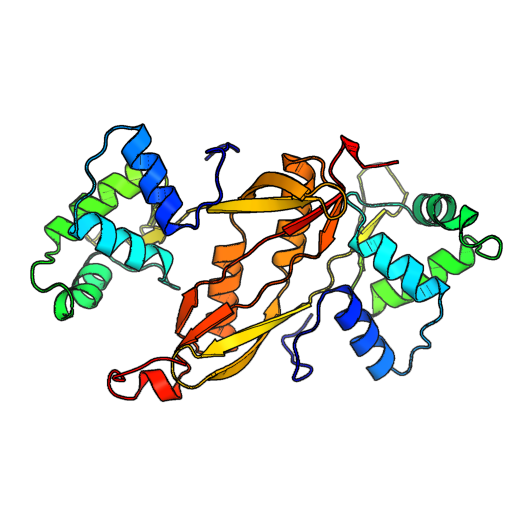.462 -16.414 1.00 27.44 136 ILE B O 1
ATOM 2299 N N . PRO B 1 137 ? 15.383 29.942 -15.725 1.00 27.93 137 PRO B N 1
ATOM 2300 C CA . PRO B 1 137 ? 15.957 28.776 -16.403 1.00 27.41 137 PRO B CA 1
ATOM 2301 C C . PRO B 1 137 ? 15.447 27.487 -15.774 1.00 32.75 137 PRO B C 1
ATOM 2302 O O . PRO B 1 137 ? 15.503 27.321 -14.557 1.00 37.76 137 PRO B O 1
ATOM 2306 N N . VAL B 1 138 ? 14.929 26.589 -16.603 1.00 26.65 138 VAL B N 1
ATOM 2307 C CA . VAL B 1 138 ? 14.382 25.337 -16.108 1.00 27.45 138 VAL B CA 1
ATOM 2308 C C . VAL B 1 138 ? 14.913 24.171 -16.928 1.00 25.57 138 VAL B C 1
ATOM 2309 O O . VAL B 1 138 ? 14.904 24.213 -18.156 1.00 26.17 138 VAL B O 1
ATOM 2313 N N . ILE B 1 139 ? 15.404 23.150 -16.234 1.00 25.83 139 ILE B N 1
ATOM 2314 C CA . ILE B 1 139 ? 15.781 21.888 -16.860 1.00 24.14 139 ILE B CA 1
ATOM 2315 C C . ILE B 1 139 ? 15.172 20.756 -16.049 1.00 30.34 139 ILE B C 1
ATOM 2316 O O . ILE B 1 139 ? 15.298 20.727 -14.825 1.00 29.43 139 ILE B O 1
ATOM 2321 N N . ALA B 1 140 ? 14.504 19.828 -16.725 1.00 22.47 140 ALA B N 1
ATOM 2322 C CA . ALA B 1 140 ? 13.924 18.683 -16.038 1.00 21.32 140 ALA B CA 1
ATOM 2323 C C . ALA B 1 140 ? 14.874 17.497 -16.091 1.00 19.63 140 ALA B C 1
ATOM 2324 O O . ALA B 1 140 ? 15.689 17.380 -17.005 1.00 22.92 140 ALA B O 1
ATOM 2326 N N . TYR B 1 141 ? 14.777 16.628 -15.092 1.00 23.53 141 TYR B N 1
ATOM 2327 C CA . TYR B 1 141 ? 15.570 15.410 -15.059 1.00 20.20 141 TYR B CA 1
ATOM 2328 C C . TYR B 1 141 ? 14.657 14.208 -14.898 1.00 22.73 141 TYR B C 1
ATOM 2329 O O . TYR B 1 141 ? 13.577 14.311 -14.320 1.00 23.32 141 TYR B O 1
ATOM 2338 N N . GLY B 1 142 ? 15.085 13.070 -15.427 1.00 18.51 142 GLY B N 1
ATOM 2339 C CA . GLY B 1 142 ? 14.274 11.875 -15.354 1.00 20.34 142 GLY B CA 1
ATOM 2340 C C . GLY B 1 142 ? 14.990 10.655 -15.884 1.00 18.40 142 GLY B C 1
ATOM 2341 O O . GLY B 1 142 ? 16.194 10.684 -16.111 1.00 21.02 142 GLY B O 1
ATOM 2342 N N . ILE B 1 143 ? 14.239 9.578 -16.064 1.00 19.46 143 ILE B N 1
ATOM 2343 C CA . ILE B 1 143 ? 14.781 8.358 -16.638 1.00 18.75 143 ILE B CA 1
ATOM 2344 C C . ILE B 1 143 ? 14.137 8.153 -18.003 1.00 20.21 143 ILE B C 1
ATOM 2345 O O . ILE B 1 143 ? 12.913 8.075 -18.111 1.00 20.66 143 ILE B O 1
ATOM 2350 N N . CYS B 1 144 ? 14.960 8.080 -19.043 1.00 22.24 144 CYS B N 1
ATOM 2351 C CA . CYS B 1 144 ? 14.459 7.883 -20.402 1.00 21.60 144 CYS B CA 1
ATOM 2352 C C . CYS B 1 144 ? 13.835 6.490 -20.551 1.00 23.42 144 CYS B C 1
ATOM 2353 O O . CYS B 1 144 ? 14.167 5.581 -19.790 1.00 21.75 144 CYS B O 1
ATOM 2356 N N . PRO B 1 145 ? 12.904 6.329 -21.510 1.00 23.19 145 PRO B N 1
ATOM 2357 C CA . PRO B 1 145 ? 12.244 5.036 -21.734 1.00 22.92 145 PRO B CA 1
ATOM 2358 C C . PRO B 1 145 ? 13.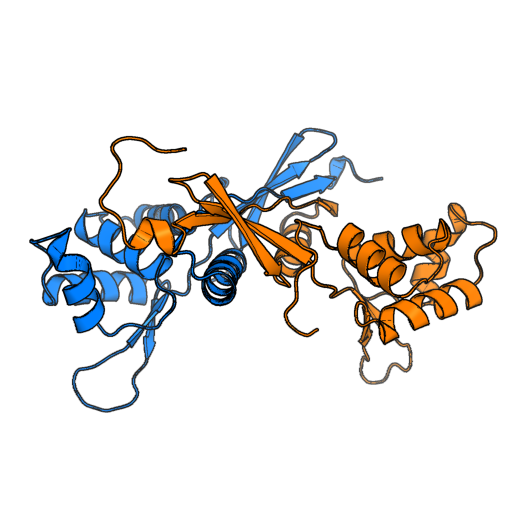225 3.864 -21.867 1.00 23.59 145 PRO B C 1
ATOM 2359 O O . PRO B 1 145 ? 12.964 2.793 -21.321 1.00 23.79 145 PRO B O 1
ATOM 2363 N N . ASP B 1 146 ? 14.340 4.071 -22.559 1.00 26.21 146 ASP B N 1
ATOM 2364 C CA . ASP B 1 146 ? 15.315 3.001 -22.752 1.00 25.48 146 ASP B CA 1
ATOM 2365 C C . ASP B 1 146 ? 15.978 2.581 -21.442 1.00 26.07 146 ASP B C 1
ATOM 2366 O O . ASP B 1 146 ? 16.217 1.395 -21.213 1.00 28.71 146 ASP B O 1
ATOM 2371 N N . CYS B 1 147 ? 16.266 3.551 -20.580 1.00 23.53 147 CYS B N 1
ATOM 2372 C CA . CYS B 1 147 ? 16.897 3.255 -19.298 1.00 26.27 147 CYS B CA 1
ATOM 2373 C C . CYS B 1 147 ? 15.916 2.630 -18.311 1.00 24.99 147 CYS B C 1
ATOM 2374 O O . CYS B 1 147 ? 16.317 1.883 -17.421 1.00 27.46 147 CYS B O 1
ATOM 2377 N N . GLN B 1 148 ? 14.634 2.941 -18.470 1.00 24.58 148 GLN B N 1
ATOM 2378 C CA . GLN B 1 148 ? 13.599 2.356 -17.623 1.00 28.01 148 GLN B CA 1
ATOM 2379 C C . GLN B 1 148 ? 13.526 0.845 -17.826 1.00 33.33 148 GLN B C 1
ATOM 2380 O O . GLN B 1 148 ? 13.139 0.107 -16.923 1.00 33.20 148 GLN B O 1
ATOM 2386 N N . ALA B 1 149 ? 13.905 0.395 -19.017 1.00 29.15 149 ALA B N 1
ATOM 2387 C CA . ALA B 1 149 ? 13.821 -1.020 -19.368 1.00 33.80 149 ALA B CA 1
ATOM 2388 C C . ALA B 1 149 ? 15.066 -1.804 -18.963 1.00 37.11 149 ALA B C 1
ATOM 2389 O O . ALA B 1 149 ? 15.079 -3.033 -19.029 1.00 45.11 149 ALA B O 1
ATOM 2391 N N . LYS B 1 150 ? 16.111 -1.095 -18.548 1.00 29.23 150 LYS B N 1
ATOM 2392 C CA . LYS B 1 150 ? 17.359 -1.740 -18.147 1.00 28.03 150 LYS B CA 1
ATOM 2393 C C . LYS B 1 150 ? 17.458 -1.878 -16.632 1.00 27.34 150 LYS B C 1
ATOM 2394 O O . LYS B 1 150 ? 16.703 -1.251 -15.890 1.00 32.43 150 LYS B O 1
ATOM 2400 N N . ASP B 1 151 ? 18.400 -2.699 -16.179 1.00 33.11 151 ASP B N 1
ATOM 2401 C CA . ASP B 1 151 ? 18.632 -2.883 -14.752 1.00 34.71 151 ASP B CA 1
ATOM 2402 C C . ASP B 1 151 ? 19.226 -1.625 -14.131 1.00 34.48 151 ASP B C 1
ATOM 2403 O O . ASP B 1 151 ? 19.715 -0.741 -14.837 1.00 30.75 151 ASP B O 1
ATOM 2408 N N . GLN B 1 152 ? 19.181 -1.555 -12.806 1.00 39.41 152 GLN B N 1
ATOM 2409 C CA . GLN B 1 152 ? 19.720 -0.418 -12.074 1.00 39.85 152 GLN B CA 1
ATOM 2410 C C . GLN B 1 152 ? 21.225 -0.311 -12.295 1.00 38.85 152 GLN B C 1
ATOM 2411 O O . GLN B 1 152 ? 21.951 -1.288 -12.118 1.00 35.10 152 GLN B O 1
ATOM 2417 N N . PRO B 1 153 ? 21.698 0.880 -12.696 1.00 28.83 153 PRO B N 1
ATOM 2418 C CA . PRO B 1 153 ? 23.125 1.100 -12.950 1.00 28.13 153 PRO B CA 1
ATOM 2419 C C . PRO B 1 153 ? 23.924 1.209 -11.656 1.00 28.75 153 PRO B C 1
ATOM 2420 O O . PRO B 1 153 ? 23.349 1.437 -10.591 1.00 28.23 153 PRO B O 1
ATOM 2424 N N . ASP B 1 154 ? 25.237 1.038 -11.755 1.00 35.57 154 ASP B N 1
ATOM 2425 C CA . ASP B 1 154 ? 26.118 1.186 -10.604 1.00 37.21 154 ASP B CA 1
ATOM 2426 C C . ASP B 1 154 ? 26.576 2.632 -10.440 1.00 35.81 154 ASP B C 1
ATOM 2427 O O . ASP B 1 154 ? 27.148 2.993 -9.410 1.00 30.15 154 ASP B O 1
ATOM 2432 N N . PHE B 1 155 ? 26.321 3.455 -11.455 1.00 28.67 155 PHE B N 1
ATOM 2433 C CA . PHE B 1 155 ? 26.688 4.869 -11.405 1.00 28.13 155 PHE B CA 1
ATOM 2434 C C . PHE B 1 155 ? 25.805 5.738 -12.308 1.00 31.14 155 PHE B C 1
ATOM 2435 O O . PHE B 1 155 ? 25.230 5.250 -13.281 1.00 33.27 155 PHE B O 1
ATOM 2443 N N . LEU B 1 156 ? 25.695 7.019 -11.967 1.00 31.71 156 LEU B N 1
ATOM 2444 C CA . LEU B 1 156 ? 24.850 7.958 -12.707 1.00 31.10 156 LEU B CA 1
ATOM 2445 C C . LEU B 1 156 ? 25.670 8.918 -13.554 1.00 42.49 156 LEU B C 1
ATOM 2446 O O . LEU B 1 156 ? 26.868 9.095 -13.325 1.00 34.86 156 LEU B O 1
ATOM 2451 N N . GLU B 1 157 ? 24.998 9.544 -14.518 1.00 47.59 157 GLU B N 1
ATOM 2452 C CA . GLU B 1 157 ? 25.583 10.577 -15.371 1.00 51.45 157 GLU B CA 1
ATOM 2453 C C . GLU B 1 157 ? 26.900 10.159 -16.018 1.00 61.32 157 GLU B C 1
ATOM 2454 O O . GLU B 1 157 ? 26.909 9.565 -17.096 1.00 71.77 157 GLU B O 1
#

Solvent-accessible surface area: 16767 Å² total; per-residue (Å²): 124,126,116,52,51,18,147,86,50,19,77,8,56,70,0,0,7,35,26,0,114,94,128,153,23,161,52,57,109,35,20,65,22,0,0,43,40,4,30,98,33,35,121,93,10,17,3,65,71,0,67,127,61,26,62,96,147,50,92,136,6,45,70,75,33,0,78,81,2,2,130,28,0,40,92,36,30,1,2,33,102,64,108,142,54,155,84,148,48,16,66,7,36,23,89,13,5,17,3,4,31,0,29,3,74,116,56,37,107,109,28,27,2,12,1,85,19,9,44,74,0,26,77,65,0,54,100,48,24,30,8,108,20,48,114,20,74,18,80,0,48,0,31,6,73,122,35,71,155,105,125,120,53,46,24,145,101,46,19,75,12,55,71,0,0,9,42,22,0,120,91,120,171,41,192,44,51,116,22,30,57,20,0,0,41,41,4,35,73,28,58,86,72,5,17,8,66,60,0,62,126,60,18,63,104,123,40,104,132,7,48,67,60,35,0,114,93,8,4,137,30,1,39,97,44,29,0,2,29,100,71,128,110,106,164,48,166,57,33,48,16,37,7,90,5,5,21,3,4,30,0,30,2,28,40,70,35,131,102,27,32,2,19,2,82,19,11,45,68,0,20,115,59,0,40,109,50,23,30,9,88,20,55,117,17,71,18,79,0,49,0,21,5,67,91,13,91,93,139,138,172,48,149,162,108,181

Radius of gyration: 22.59 Å; Cα contacts (8 Å, |Δi|>4): 513; chains: 2; bounding box: 47×63×58 Å

Foldseek 3Di:
DDKDDPFDWWDQLVVVVVLCVVVPHDDDPLLSQLSLCQLLDLDFDWLVVSQVVCCVVPVVRDSVSSVVSVVVCVVSPQKDWADDDDPPTITIHGQTWTKEWEAEPPPGDIDITIGRCVSVVSSVVCVVPVDSDDDDHDHHYDHDPVRDD/DDKDDPFDWWAQLRVVVVLCVVVVHDDDPVLSVLSLCQLLDLDFAFLVRSCVVCCVVPVPDDSVNSVVSVVVCVVSPQKDWDDDPPDPTTTIHGQGWTKEWEAEFAPGDIDITIGRCVSVVQNVVCVVPVDRDDDDHDYHYDHDPVRVPDDDDPDTD

Sequence (306 aa):
MDIHSHQQALDAYENVLEHLREKHIRITETRKAIISYMIQSTEHPSADKIYRDLQPNFPNMSLATVYNNLKVLVDEGFVSELKISNDLTTYYDFMGHQHVNVVCEICGKIADFMDVDVMDIAKEAHEQTGYKVTRIPVIAYGICPDCQAMDIHSHQQALDAYENVLEHLREKHIRITETRKAIISYMIQSTEHPSADKIYRDLQPNFPNMSLATVYNNLKVLVDEGFVSELKISNDLTTYYDFMGHQHVNVVCEICGKIADFMDVDVMDIAKEAHEQTGYKVTRIPVIAYGICPDCQAKDQPDFLE

Nearest PDB structures (foldseek):
  4lmy-assembly1_B  TM=9.614E-01  e=5.370E-27  Streptococcus pyogenes NS88.2
  4i7h-assembly1_A  TM=9.564E-01  e=1.490E-26  Streptococcus pyogenes MGAS315
  4rb2-assembly1_D  TM=5.540E-01  e=2.630E-08  Magnetospirillum gryphiswaldense MSR-1 v2
  5fd6-assembly2_C  TM=5.463E-01  e=6.471E-08  Rhizobium leguminosarum bv. viciae
  5fd5-assembly2_B  TM=5.605E-01  e=2.573E-07  Rhizobium leguminosarum bv. viciae

Secondary structure (DSSP, 8-state):
------SS-B-HHHHHHHHHHHTT----HHHHHHHHHHHH-SS--BHHHHHHHHGGGSTT--HHHHHHHHHHHHHTTSEEEE-SSSSS--EEEE---EEEEEEETTT--EEEEEESSHHHHHHHHHHHH--EEEE--B-EEEE-TTT--/------SS-B-HHHHHHHHHHHTT----HHHHHHHHHHHH-SS--BHHHHHHHHTTT-TT--HHHHHHHHHHHHHTTSEEEE--TT----EEEE---EEEEEEETTT--EEEEEESSHHHHHHHHHHHH--EEEE--B-EEEE-HHHHTSPPPSS--